Protein AF-A0AAU6AES7-F1 (afdb_monomer_lite)

Structure (mmCIF, N/CA/C/O backbone):
data_AF-A0AAU6AES7-F1
#
_entry.id   AF-A0AAU6AES7-F1
#
loop_
_atom_site.group_PDB
_atom_site.id
_atom_site.type_symbol
_atom_site.label_atom_id
_atom_site.label_alt_id
_atom_site.label_comp_id
_atom_site.label_asym_id
_atom_site.label_entity_id
_atom_site.label_seq_id
_atom_site.pdbx_PDB_ins_code
_atom_site.Cartn_x
_atom_site.Cartn_y
_atom_site.Cartn_z
_atom_site.occupancy
_atom_site.B_iso_or_equiv
_atom_site.auth_seq_id
_atom_site.auth_comp_id
_atom_site.auth_asym_id
_atom_site.auth_atom_id
_atom_site.pdbx_PDB_model_num
ATOM 1 N N . MET A 1 1 ? -10.494 0.194 -23.784 1.00 73.25 1 MET A N 1
ATOM 2 C CA . MET A 1 1 ? -9.650 1.038 -22.907 1.00 73.25 1 MET A CA 1
ATOM 3 C C . MET A 1 1 ? -9.660 0.412 -21.521 1.00 73.25 1 MET A C 1
ATOM 5 O O . MET A 1 1 ? -10.688 -0.143 -21.143 1.00 73.25 1 MET A O 1
ATOM 9 N N . SER A 1 2 ? -8.527 0.410 -20.821 1.00 77.31 2 SER A N 1
ATOM 10 C CA . SER A 1 2 ? -8.396 -0.298 -19.544 1.00 77.31 2 SER A CA 1
ATOM 11 C C . SER A 1 2 ? -8.603 0.641 -18.358 1.00 77.31 2 SER A C 1
ATOM 13 O O . SER A 1 2 ? -8.095 1.761 -18.363 1.00 77.31 2 SER A O 1
ATOM 15 N N . VAL A 1 3 ? -9.324 0.170 -17.344 1.00 81.38 3 VAL A N 1
ATOM 16 C CA . VAL A 1 3 ? -9.654 0.901 -16.116 1.00 81.38 3 VAL A CA 1
ATOM 17 C C . VAL A 1 3 ? -9.016 0.193 -14.928 1.00 81.38 3 VAL A C 1
ATOM 19 O O . VAL A 1 3 ? -9.084 -1.030 -14.816 1.00 81.38 3 VAL A O 1
ATOM 22 N N . TYR A 1 4 ? -8.387 0.952 -14.032 1.00 83.62 4 TYR A N 1
ATOM 23 C CA . TYR A 1 4 ? -7.754 0.390 -12.841 1.00 83.62 4 TYR A CA 1
ATOM 24 C C . TYR A 1 4 ? -8.763 0.197 -11.713 1.00 83.62 4 TYR A C 1
ATOM 26 O O . TYR A 1 4 ? -9.338 1.169 -11.212 1.00 83.62 4 TYR A O 1
ATOM 34 N N . GLU A 1 5 ? -8.900 -1.050 -11.253 1.00 87.44 5 GLU A N 1
ATOM 35 C CA . GLU A 1 5 ? -9.787 -1.386 -10.133 1.00 87.44 5 GLU A CA 1
ATOM 36 C C . GLU A 1 5 ? -9.331 -0.713 -8.831 1.00 87.44 5 GLU A C 1
ATOM 38 O O . GLU A 1 5 ? -10.162 -0.220 -8.066 1.00 87.44 5 GLU A O 1
ATOM 43 N N . TYR A 1 6 ? -8.012 -0.632 -8.623 1.00 90.25 6 TYR A N 1
ATOM 44 C CA . TYR A 1 6 ? -7.383 0.035 -7.485 1.00 90.25 6 TYR A CA 1
ATOM 45 C C . TYR A 1 6 ? -6.195 0.896 -7.931 1.00 90.25 6 TYR A C 1
ATOM 47 O O . TYR A 1 6 ? -5.381 0.477 -8.755 1.00 90.25 6 TYR A O 1
ATOM 55 N N . LEU A 1 7 ? -6.068 2.086 -7.346 1.00 91.31 7 LEU A N 1
ATOM 56 C CA . LEU A 1 7 ? -4.881 2.938 -7.432 1.00 91.31 7 LEU A CA 1
ATOM 57 C C . LEU A 1 7 ? -3.814 2.485 -6.419 1.00 91.31 7 LEU A C 1
ATOM 59 O O . LEU A 1 7 ? -4.166 1.920 -5.383 1.00 91.31 7 LEU A O 1
ATOM 63 N N . PRO A 1 8 ? -2.518 2.803 -6.612 1.00 91.62 8 PRO A N 1
ATOM 64 C CA . PRO A 1 8 ? -1.451 2.380 -5.695 1.00 91.62 8 PRO A CA 1
ATOM 65 C C . PRO A 1 8 ? -1.711 2.753 -4.230 1.00 91.62 8 PRO A C 1
ATOM 67 O O . PRO A 1 8 ? -1.558 1.926 -3.334 1.00 91.62 8 PRO A O 1
ATOM 70 N N . ALA A 1 9 ? -2.188 3.978 -3.992 1.00 92.62 9 ALA A N 1
ATOM 71 C CA . ALA A 1 9 ? -2.516 4.453 -2.652 1.00 92.62 9 ALA A CA 1
ATOM 72 C C . ALA A 1 9 ? -3.733 3.741 -2.039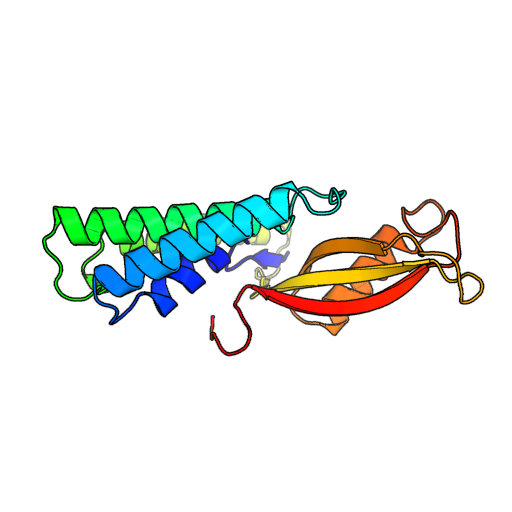 1.00 92.62 9 ALA A C 1
ATOM 74 O O . ALA A 1 9 ? -3.836 3.662 -0.815 1.00 92.62 9 ALA A O 1
ATOM 75 N N . GLU A 1 10 ? -4.664 3.251 -2.863 1.00 94.12 10 GLU A N 1
ATOM 76 C CA . GLU A 1 10 ? -5.806 2.446 -2.416 1.00 94.12 10 GLU A CA 1
ATOM 77 C C . GLU A 1 10 ? -5.334 1.036 -2.034 1.00 94.12 10 GLU A C 1
ATOM 79 O O . GLU A 1 10 ? -5.709 0.547 -0.972 1.00 94.12 10 GLU A O 1
ATOM 84 N N . ILE A 1 11 ? -4.437 0.427 -2.825 1.00 93.00 11 ILE A N 1
ATOM 85 C CA . ILE A 1 11 ? -3.844 -0.888 -2.522 1.00 93.00 11 ILE A CA 1
ATOM 86 C C . ILE A 1 11 ? -3.045 -0.838 -1.213 1.00 93.00 11 ILE A C 1
ATOM 88 O O . ILE A 1 11 ? -3.224 -1.708 -0.362 1.00 93.00 11 ILE A O 1
ATOM 92 N N . ALA A 1 12 ? -2.198 0.182 -1.024 1.00 94.00 12 ALA A N 1
ATOM 93 C CA . ALA A 1 12 ? -1.412 0.355 0.202 1.00 94.00 12 ALA A CA 1
ATOM 94 C C . ALA A 1 12 ? -2.317 0.444 1.444 1.00 94.00 12 ALA A C 1
ATOM 96 O O . ALA A 1 12 ? -2.145 -0.298 2.413 1.00 94.00 12 ALA A O 1
ATOM 97 N N . ARG A 1 13 ? -3.351 1.294 1.384 1.00 94.50 13 ARG A N 1
ATOM 98 C CA . ARG A 1 13 ? -4.318 1.464 2.478 1.00 94.50 13 ARG A CA 1
ATOM 99 C C . ARG A 1 13 ? -5.124 0.199 2.758 1.00 94.50 13 ARG A C 1
ATOM 101 O O . ARG A 1 13 ? -5.346 -0.140 3.921 1.00 94.50 13 ARG A O 1
ATOM 108 N N . LEU A 1 14 ? -5.560 -0.500 1.712 1.00 92.69 14 LEU A N 1
ATOM 109 C CA . LEU A 1 14 ? -6.294 -1.756 1.843 1.00 92.69 14 LEU A CA 1
ATOM 110 C C . LEU A 1 14 ? -5.420 -2.840 2.483 1.00 92.69 14 LEU A C 1
ATOM 112 O O . LEU A 1 14 ? -5.889 -3.555 3.368 1.00 92.69 14 LEU A O 1
ATOM 116 N N . GLY A 1 15 ? -4.143 -2.915 2.097 1.00 92.94 15 GLY A N 1
ATOM 117 C CA . GLY A 1 15 ? -3.158 -3.807 2.708 1.00 92.94 15 GLY A CA 1
ATOM 118 C C . GLY A 1 15 ? -3.017 -3.567 4.211 1.00 92.94 15 GLY A C 1
ATOM 119 O O . GLY A 1 15 ? -3.158 -4.504 4.996 1.00 92.94 15 GLY A O 1
ATOM 120 N N . VAL A 1 16 ? -2.832 -2.309 4.625 1.00 96.25 16 VAL A N 1
ATOM 121 C CA . VAL A 1 16 ? -2.774 -1.934 6.049 1.00 96.25 16 VAL A CA 1
ATOM 122 C C . VAL A 1 16 ? -4.080 -2.258 6.774 1.00 96.25 16 VAL A C 1
ATOM 124 O O . VAL A 1 16 ? -4.057 -2.895 7.823 1.00 96.25 16 VAL A O 1
ATOM 127 N N . THR A 1 17 ? -5.228 -1.901 6.194 1.00 95.88 17 THR A N 1
ATOM 128 C CA . THR A 1 17 ? -6.550 -2.160 6.791 1.00 95.88 17 THR A CA 1
ATOM 129 C C . THR A 1 17 ? -6.785 -3.652 7.027 1.00 95.88 17 THR A C 1
ATOM 131 O O . THR A 1 17 ? -7.282 -4.036 8.084 1.00 95.88 17 THR A O 1
ATOM 134 N N . ARG A 1 18 ? -6.404 -4.503 6.065 1.00 94.19 18 ARG A N 1
ATOM 135 C CA . ARG A 1 18 ? -6.512 -5.963 6.184 1.00 94.19 18 ARG A CA 1
ATOM 136 C C . ARG A 1 18 ? -5.589 -6.517 7.261 1.00 94.19 18 ARG A C 1
ATOM 138 O O . ARG A 1 18 ? -6.035 -7.320 8.070 1.00 94.19 18 ARG A O 1
ATOM 145 N N . LYS A 1 19 ? -4.333 -6.066 7.305 1.00 95.12 19 LYS A N 1
ATOM 146 C CA . LYS A 1 19 ? -3.370 -6.471 8.341 1.00 95.12 19 LYS A CA 1
ATOM 147 C C . LYS A 1 19 ? -3.791 -6.055 9.743 1.00 95.12 19 LYS A C 1
ATOM 149 O O . LYS A 1 19 ? -3.525 -6.776 10.694 1.00 95.12 19 LYS A O 1
ATOM 154 N N . ALA A 1 20 ? -4.400 -4.881 9.866 1.00 97.00 20 ALA A N 1
ATOM 155 C CA . ALA A 1 20 ? -4.852 -4.359 11.141 1.00 97.00 20 ALA A CA 1
ATOM 156 C C . ALA A 1 20 ? -6.072 -5.108 11.684 1.00 97.00 20 ALA A C 1
ATOM 158 O O . ALA A 1 20 ? -6.326 -5.053 12.885 1.00 97.00 20 ALA A O 1
ATOM 159 N N . ALA A 1 21 ? -6.854 -5.768 10.824 1.00 96.94 21 ALA A N 1
ATOM 160 C CA . ALA A 1 21 ? -8.078 -6.438 11.234 1.00 96.94 21 ALA A CA 1
ATOM 161 C C . ALA A 1 21 ? -7.773 -7.506 12.295 1.00 96.94 21 ALA A C 1
ATOM 163 O O . ALA A 1 21 ? -6.958 -8.399 12.075 1.00 96.94 21 ALA A O 1
ATOM 164 N N . GLY A 1 22 ? -8.427 -7.409 13.452 1.00 97.62 22 GLY A N 1
ATOM 165 C CA . GLY A 1 22 ? -8.191 -8.329 14.564 1.00 97.62 22 GLY A CA 1
ATOM 166 C C . GLY A 1 22 ? -7.017 -7.962 15.481 1.00 97.62 22 GLY A C 1
ATOM 167 O O . GLY A 1 22 ? -6.812 -8.651 16.477 1.00 97.62 22 GLY A O 1
ATOM 168 N N . LEU A 1 23 ? -6.273 -6.884 15.209 1.00 98.38 23 LEU A N 1
ATOM 169 C CA . LEU A 1 23 ? -5.190 -6.432 16.086 1.00 98.38 23 LEU A CA 1
ATOM 170 C C . LEU A 1 23 ? -5.703 -5.570 17.242 1.00 98.38 23 LEU A C 1
ATOM 172 O O . LEU A 1 23 ? -6.645 -4.790 17.088 1.00 98.38 23 LEU A O 1
ATOM 176 N N . VAL A 1 24 ? -5.031 -5.664 18.391 1.00 98.50 24 VAL A N 1
ATOM 177 C CA . VAL A 1 24 ? -5.248 -4.755 19.531 1.00 98.50 24 VAL A CA 1
ATOM 178 C C . VAL A 1 24 ? -4.458 -3.453 19.359 1.00 98.50 24 VAL A C 1
ATOM 180 O O . VAL A 1 24 ? -3.450 -3.412 18.649 1.00 98.50 24 VAL A O 1
ATOM 183 N N . LEU A 1 25 ? -4.860 -2.391 20.067 1.00 97.88 25 LEU A N 1
ATOM 184 C CA . LEU A 1 25 ? -4.276 -1.046 19.928 1.00 97.88 25 LEU A CA 1
ATOM 185 C C . LEU A 1 25 ? -2.745 -1.020 20.096 1.00 97.88 25 LEU A C 1
ATOM 187 O O . LEU A 1 25 ? -2.044 -0.377 19.317 1.00 97.88 25 LEU A O 1
ATOM 191 N N . GLY A 1 26 ? -2.198 -1.768 21.060 1.00 98.00 26 GLY A N 1
ATOM 192 C CA . GLY A 1 26 ? -0.745 -1.844 21.261 1.00 98.00 26 GLY A CA 1
ATOM 193 C C . GLY A 1 26 ? 0.014 -2.458 20.074 1.00 98.00 26 GLY A C 1
ATOM 194 O O . GLY A 1 26 ? 1.118 -2.016 19.746 1.00 98.00 26 GLY A O 1
ATOM 195 N N . GLN A 1 27 ? -0.585 -3.429 19.375 1.00 98.50 27 GLN A N 1
ATOM 196 C CA . GLN A 1 27 ? 0.002 -4.013 18.163 1.00 98.50 27 GLN A CA 1
ATOM 197 C C . GLN A 1 27 ? -0.060 -3.021 16.999 1.00 98.50 27 GLN A C 1
ATOM 199 O O . GLN A 1 27 ? 0.924 -2.860 16.281 1.00 98.50 27 GLN A O 1
ATOM 204 N N . VAL A 1 28 ? -1.180 -2.305 16.856 1.00 98.38 28 VAL A N 1
ATOM 205 C CA . VAL A 1 28 ? -1.337 -1.249 15.847 1.00 98.38 28 VAL A CA 1
ATOM 206 C C . VAL A 1 28 ? -0.315 -0.130 16.060 1.00 98.38 28 VAL A C 1
ATOM 208 O O . VAL A 1 28 ? 0.357 0.250 15.107 1.00 98.38 28 VAL A O 1
ATOM 211 N N . HIS A 1 29 ? -0.105 0.347 17.292 1.00 98.06 29 HIS A N 1
ATOM 212 C CA . HIS A 1 29 ? 0.954 1.323 17.588 1.00 98.06 29 HIS A CA 1
ATOM 213 C C . HIS A 1 29 ? 2.353 0.799 17.258 1.00 98.06 29 HIS A C 1
ATOM 215 O O . HIS A 1 29 ? 3.180 1.538 16.722 1.00 98.06 29 HIS A O 1
ATOM 221 N N . THR A 1 30 ? 2.621 -0.477 17.544 1.00 98.19 30 THR A N 1
ATOM 222 C CA . THR A 1 30 ? 3.902 -1.100 17.191 1.00 98.19 30 THR A CA 1
ATOM 223 C C . THR A 1 30 ? 4.128 -1.071 15.680 1.00 98.19 30 THR A C 1
ATOM 225 O O . THR A 1 30 ? 5.199 -0.672 15.229 1.00 98.19 30 THR A O 1
ATOM 228 N N . LEU A 1 31 ? 3.115 -1.435 14.892 1.00 97.88 31 LEU A N 1
ATOM 229 C CA . LEU A 1 31 ? 3.196 -1.421 13.431 1.00 97.88 31 LEU A CA 1
ATOM 230 C C . LEU A 1 31 ? 3.251 0.001 12.860 1.00 97.88 31 LEU A C 1
ATOM 232 O O . LEU A 1 31 ? 4.000 0.234 11.914 1.00 97.88 31 LEU A O 1
ATOM 236 N N . ALA A 1 32 ? 2.556 0.964 13.472 1.00 96.75 32 ALA A N 1
ATOM 237 C CA . ALA A 1 32 ? 2.669 2.378 13.121 1.00 96.75 32 ALA A CA 1
ATOM 238 C C . ALA A 1 32 ? 4.112 2.879 13.292 1.00 96.75 32 ALA A C 1
ATOM 240 O O . ALA A 1 32 ? 4.672 3.474 12.371 1.00 96.75 32 ALA A O 1
ATOM 241 N N . ARG A 1 33 ? 4.770 2.546 14.410 1.00 97.38 33 ARG A N 1
ATOM 242 C CA . ARG A 1 33 ? 6.188 2.873 14.625 1.00 97.38 33 ARG A CA 1
ATOM 243 C C . ARG A 1 33 ? 7.098 2.216 13.583 1.00 97.38 33 ARG A C 1
ATOM 245 O O . ARG A 1 33 ? 7.924 2.896 12.988 1.00 97.38 33 ARG A O 1
ATOM 252 N N . LEU A 1 34 ? 6.911 0.926 13.302 1.00 97.19 34 LEU A N 1
ATOM 253 C CA . LEU A 1 34 ? 7.693 0.223 12.274 1.00 97.19 34 LEU A CA 1
ATOM 254 C C . LEU A 1 34 ? 7.484 0.815 10.868 1.00 97.19 34 LEU A C 1
ATOM 256 O O . LEU A 1 34 ? 8.409 0.831 10.056 1.00 97.19 34 LEU A O 1
ATOM 260 N N . SER A 1 35 ? 6.284 1.319 10.570 1.00 95.44 35 SER A N 1
ATOM 261 C CA . SER A 1 35 ? 6.004 1.996 9.301 1.00 95.44 35 SER A CA 1
ATOM 262 C C . SER A 1 35 ? 6.679 3.367 9.199 1.00 95.44 35 SER A C 1
ATOM 264 O O . SER A 1 35 ? 7.152 3.723 8.122 1.00 95.44 35 SER A O 1
ATOM 266 N N . LEU A 1 36 ? 6.821 4.092 10.315 1.00 96.44 36 LEU A N 1
ATOM 267 C CA . LEU A 1 36 ? 7.629 5.312 10.379 1.00 96.44 36 LEU A CA 1
ATOM 268 C C . LEU A 1 36 ? 9.111 5.002 10.125 1.00 96.44 36 LEU A C 1
ATOM 270 O O . LEU A 1 36 ? 9.721 5.626 9.266 1.00 96.44 36 LEU A O 1
ATOM 274 N N . GLU A 1 37 ? 9.660 3.973 10.776 1.00 96.19 37 GLU A N 1
ATOM 275 C CA . GLU A 1 37 ? 11.043 3.522 10.547 1.00 96.19 37 GLU A CA 1
ATOM 276 C C . GLU A 1 37 ? 11.271 3.066 9.088 1.00 96.19 37 GLU A C 1
ATOM 278 O O . GLU A 1 37 ? 12.371 3.173 8.540 1.00 96.19 37 GLU A O 1
ATOM 283 N N . ARG A 1 38 ? 10.240 2.527 8.420 1.00 94.44 38 ARG A N 1
ATOM 284 C CA . ARG A 1 38 ? 10.285 2.226 6.979 1.00 94.44 38 ARG A CA 1
ATOM 285 C C . ARG A 1 38 ? 10.319 3.506 6.144 1.00 94.44 38 ARG A C 1
ATOM 287 O O . ARG A 1 38 ? 11.125 3.580 5.222 1.00 94.44 38 ARG A O 1
ATOM 294 N N . GLU A 1 39 ? 9.478 4.489 6.455 1.00 94.69 39 GLU A N 1
ATOM 295 C CA . GLU A 1 39 ? 9.460 5.782 5.763 1.00 94.69 39 GLU A CA 1
ATOM 296 C C . GLU A 1 39 ? 10.803 6.513 5.890 1.00 94.69 39 GLU A C 1
ATOM 298 O O . GLU A 1 39 ? 11.333 7.001 4.893 1.00 94.69 39 GLU A O 1
ATOM 303 N N . GLU A 1 40 ? 11.382 6.554 7.090 1.00 94.88 40 GLU A N 1
ATOM 304 C CA . GLU A 1 40 ? 12.682 7.183 7.344 1.00 94.88 40 GLU A CA 1
ATOM 305 C C . GLU A 1 40 ? 13.795 6.513 6.534 1.00 94.88 40 GLU A C 1
ATOM 307 O O . GLU A 1 40 ? 14.520 7.191 5.806 1.00 94.88 40 GLU A O 1
ATOM 312 N N . ARG A 1 41 ? 13.856 5.175 6.535 1.00 92.69 41 ARG A N 1
ATOM 313 C CA . ARG A 1 41 ? 14.801 4.436 5.682 1.00 92.69 41 ARG A CA 1
ATOM 314 C C . ARG A 1 41 ? 14.572 4.684 4.193 1.00 92.69 41 ARG A C 1
ATOM 316 O O . ARG A 1 41 ? 15.533 4.755 3.435 1.00 92.69 41 ARG A O 1
ATOM 323 N N . ALA A 1 42 ? 13.321 4.811 3.755 1.00 90.56 42 ALA A N 1
ATOM 324 C CA . ALA A 1 42 ? 13.005 5.115 2.362 1.00 90.56 42 ALA A CA 1
ATOM 325 C C . ALA A 1 42 ? 13.428 6.540 1.970 1.00 90.56 42 ALA A C 1
ATOM 327 O O . ALA A 1 42 ? 13.810 6.767 0.824 1.00 90.56 42 ALA A O 1
ATOM 328 N N . ARG A 1 43 ? 13.403 7.487 2.917 1.00 90.50 43 ARG A N 1
ATOM 329 C CA . ARG A 1 43 ? 13.883 8.865 2.733 1.00 90.50 43 ARG A CA 1
ATOM 330 C C . ARG A 1 43 ? 15.404 8.937 2.597 1.00 90.50 43 ARG A C 1
ATOM 332 O O . ARG A 1 43 ? 15.898 9.748 1.823 1.00 90.50 43 ARG A O 1
ATOM 339 N N . GLU A 1 44 ? 16.126 8.101 3.336 1.00 88.94 44 GLU A N 1
ATOM 340 C CA . GLU A 1 44 ? 17.589 7.963 3.242 1.00 88.94 44 GLU A CA 1
ATOM 341 C C . GLU A 1 44 ? 18.035 7.099 2.051 1.00 88.94 44 GLU A C 1
ATOM 343 O O . GLU A 1 44 ? 19.210 7.086 1.681 1.00 88.94 44 GLU A O 1
ATOM 348 N N . GLY A 1 45 ? 17.096 6.359 1.460 1.00 78.44 45 GLY A N 1
ATOM 349 C CA . GLY A 1 45 ? 17.324 5.481 0.325 1.00 78.44 45 GLY A CA 1
ATOM 350 C C . GLY A 1 45 ? 17.698 6.223 -0.964 1.00 78.44 45 GLY A C 1
ATOM 351 O O . GLY A 1 45 ? 17.605 7.449 -1.061 1.00 78.44 45 GLY A O 1
ATOM 352 N N . PRO A 1 46 ? 18.124 5.476 -1.998 1.00 74.00 46 PRO A N 1
ATOM 353 C CA . PRO A 1 46 ? 18.430 6.067 -3.292 1.00 74.00 46 PRO A CA 1
ATOM 354 C C . PRO A 1 46 ? 17.193 6.763 -3.866 1.00 74.00 46 PRO A C 1
ATOM 356 O O . PRO A 1 46 ? 16.097 6.203 -3.863 1.00 74.00 46 PRO A O 1
ATOM 359 N N . ALA A 1 47 ? 17.385 7.972 -4.397 1.00 70.25 47 ALA A N 1
ATOM 360 C CA . ALA A 1 47 ? 16.316 8.715 -5.045 1.00 70.25 47 ALA A CA 1
ATOM 361 C C . ALA A 1 47 ? 15.770 7.932 -6.249 1.00 70.25 47 ALA A C 1
ATOM 363 O O . ALA A 1 47 ? 16.509 7.560 -7.164 1.00 70.25 47 ALA A O 1
ATOM 364 N N . GLU A 1 48 ? 14.463 7.695 -6.248 1.00 80.25 48 GLU A N 1
ATOM 365 C CA . GLU A 1 48 ? 13.769 7.038 -7.348 1.00 80.25 48 GLU A CA 1
ATOM 366 C C . GLU A 1 48 ? 13.302 8.060 -8.385 1.00 80.25 48 GLU A C 1
ATOM 368 O O . GLU A 1 48 ? 12.861 9.157 -8.053 1.00 80.25 48 GLU A O 1
ATOM 373 N N . ILE A 1 49 ? 13.393 7.698 -9.664 1.00 65.44 49 ILE A N 1
ATOM 374 C CA . ILE A 1 49 ? 13.254 8.642 -10.786 1.00 65.44 49 ILE A CA 1
ATOM 375 C C . ILE A 1 49 ? 11.773 8.930 -11.131 1.00 65.44 49 ILE A C 1
ATOM 377 O O . ILE A 1 49 ? 11.480 9.768 -11.980 1.00 65.44 49 ILE A O 1
ATOM 381 N N . LEU A 1 50 ? 10.812 8.254 -10.490 1.00 70.50 50 LEU A N 1
ATOM 382 C CA . LEU A 1 50 ? 9.393 8.296 -10.862 1.00 70.50 50 LEU A CA 1
ATOM 383 C C . LEU A 1 50 ? 8.458 8.696 -9.717 1.00 70.50 50 LEU A C 1
ATOM 385 O O . LEU A 1 50 ? 8.781 8.574 -8.540 1.00 70.50 50 LEU A O 1
ATOM 389 N N . ASN A 1 51 ? 7.234 9.073 -10.104 1.00 74.12 51 ASN A N 1
ATOM 390 C CA . ASN A 1 51 ? 6.139 9.472 -9.212 1.00 74.12 51 ASN A CA 1
ATOM 391 C C . ASN A 1 51 ? 5.633 8.365 -8.276 1.00 74.12 51 ASN A C 1
ATOM 393 O O . ASN A 1 51 ? 4.868 8.663 -7.369 1.00 74.12 51 ASN A O 1
ATOM 397 N N . LEU A 1 52 ? 5.976 7.099 -8.517 1.00 88.06 52 LEU A N 1
ATOM 398 C CA . LEU A 1 52 ? 5.705 6.007 -7.588 1.00 88.06 52 LEU A CA 1
ATOM 399 C C . LEU A 1 52 ? 7.051 5.519 -7.062 1.00 88.06 52 LEU A C 1
ATOM 401 O O . LEU A 1 52 ? 7.906 5.128 -7.855 1.00 88.06 52 LEU A O 1
ATOM 405 N N . SER A 1 53 ? 7.221 5.571 -5.744 1.00 90.31 53 SER A N 1
ATOM 406 C CA . SER A 1 53 ? 8.474 5.264 -5.055 1.00 90.31 53 SER A CA 1
ATOM 407 C C . SER A 1 53 ? 8.221 4.542 -3.734 1.00 90.31 53 SER A C 1
ATOM 409 O O . SER A 1 53 ? 7.116 4.606 -3.186 1.00 90.31 53 SER A O 1
ATOM 411 N N . GLU A 1 54 ? 9.256 3.898 -3.197 1.00 91.62 54 GLU A N 1
ATOM 412 C CA . GLU A 1 54 ? 9.240 3.272 -1.873 1.00 91.62 54 GLU A CA 1
ATOM 413 C C . GLU A 1 54 ? 8.849 4.286 -0.793 1.00 91.62 54 GLU A C 1
ATOM 415 O O . GLU A 1 54 ? 8.045 3.970 0.079 1.00 91.62 54 GLU A O 1
ATOM 420 N N . LEU A 1 55 ? 9.346 5.526 -0.892 1.00 92.69 55 LEU A N 1
ATOM 421 C CA . LEU A 1 55 ? 9.001 6.593 0.046 1.00 92.69 55 LEU A CA 1
ATOM 422 C C . LEU A 1 55 ? 7.498 6.886 0.035 1.00 92.69 55 LEU A C 1
ATOM 424 O O . LEU A 1 55 ? 6.880 6.931 1.094 1.00 92.69 55 LEU A O 1
ATOM 428 N N . LEU A 1 56 ? 6.884 7.042 -1.142 1.00 93.31 56 LEU A N 1
ATOM 429 C CA . LEU A 1 56 ? 5.445 7.311 -1.227 1.00 93.31 56 LEU A CA 1
ATOM 430 C C . LEU A 1 56 ? 4.602 6.137 -0.728 1.00 93.31 56 LEU A C 1
ATOM 432 O O . LEU A 1 56 ? 3.604 6.352 -0.041 1.00 93.31 56 LEU A O 1
ATOM 436 N N . ILE A 1 57 ? 5.014 4.905 -1.037 1.00 94.31 57 ILE A N 1
ATOM 437 C CA . ILE A 1 57 ? 4.353 3.696 -0.537 1.00 94.31 57 ILE A CA 1
ATOM 438 C C . ILE A 1 57 ? 4.429 3.648 0.995 1.00 94.31 57 ILE A C 1
ATOM 440 O O . ILE A 1 57 ? 3.393 3.505 1.647 1.00 94.31 57 ILE A O 1
ATOM 444 N N . ALA A 1 58 ? 5.619 3.845 1.568 1.00 94.75 58 ALA A N 1
ATOM 445 C CA . ALA A 1 58 ? 5.831 3.859 3.012 1.00 94.75 58 ALA A CA 1
ATOM 446 C C . ALA A 1 58 ? 5.031 4.976 3.703 1.00 94.75 58 ALA A C 1
ATOM 448 O O . ALA A 1 58 ? 4.391 4.730 4.724 1.00 94.75 58 ALA A O 1
ATOM 449 N N . MET A 1 59 ? 4.979 6.173 3.108 1.00 95.69 59 MET A N 1
ATOM 450 C CA . MET A 1 59 ? 4.163 7.283 3.609 1.00 95.69 59 MET A CA 1
ATOM 451 C C . MET A 1 59 ? 2.671 6.933 3.644 1.00 95.69 59 MET A C 1
ATOM 453 O O . MET A 1 59 ? 1.996 7.217 4.633 1.00 95.69 59 MET A O 1
ATOM 457 N N . TRP A 1 60 ? 2.129 6.321 2.583 1.00 96.25 60 TRP A N 1
ATOM 458 C CA . TRP A 1 60 ? 0.717 5.921 2.559 1.00 96.25 60 TRP A CA 1
ATOM 459 C C . TRP A 1 60 ? 0.395 4.863 3.608 1.00 96.25 60 TRP A C 1
ATOM 461 O O . TRP A 1 60 ? -0.654 4.946 4.247 1.00 96.25 60 TRP A O 1
ATOM 471 N N . GLU A 1 61 ? 1.284 3.889 3.797 1.00 95.75 61 GLU A N 1
ATOM 472 C CA . GLU A 1 61 ? 1.115 2.874 4.832 1.00 95.75 61 GLU A CA 1
ATOM 473 C C . GLU A 1 61 ? 1.176 3.479 6.237 1.00 95.75 61 GLU A C 1
ATOM 475 O O . GLU A 1 61 ? 0.298 3.192 7.051 1.00 95.75 61 GLU A O 1
ATOM 480 N N . ARG A 1 62 ? 2.157 4.353 6.513 1.00 97.12 62 ARG A N 1
ATOM 481 C CA . ARG A 1 62 ? 2.296 5.026 7.813 1.00 97.12 62 ARG A CA 1
ATOM 482 C C . ARG A 1 62 ? 1.057 5.831 8.165 1.00 97.12 62 ARG A C 1
ATOM 484 O O . ARG A 1 62 ? 0.498 5.660 9.247 1.00 97.12 62 ARG A O 1
ATOM 491 N N . VAL A 1 63 ? 0.600 6.674 7.239 1.00 97.38 63 VAL A N 1
ATOM 492 C CA . VAL A 1 63 ? -0.604 7.493 7.439 1.00 97.38 63 VAL A CA 1
ATOM 493 C C . VAL A 1 63 ? -1.815 6.614 7.748 1.00 97.38 63 VAL A C 1
ATOM 495 O O . VAL A 1 63 ? -2.646 6.979 8.579 1.00 97.38 63 VAL A O 1
ATOM 498 N N . GLU A 1 64 ? -1.931 5.449 7.109 1.00 97.88 64 GLU A N 1
ATOM 499 C CA . GLU A 1 64 ? -3.044 4.545 7.376 1.00 97.88 64 GLU A CA 1
ATOM 500 C C . GLU A 1 64 ? -2.927 3.855 8.740 1.00 97.88 64 GLU A C 1
ATOM 502 O O . GLU A 1 64 ? -3.929 3.770 9.449 1.00 97.88 64 GLU A O 1
ATOM 507 N N . TRP A 1 65 ? -1.727 3.436 9.154 1.00 98.25 65 TRP A N 1
ATOM 508 C CA . TRP A 1 65 ? -1.498 2.876 10.489 1.00 98.25 65 TRP A CA 1
ATOM 509 C C . TRP A 1 65 ? -1.823 3.871 11.605 1.00 98.25 65 TRP A C 1
ATOM 511 O O . TRP A 1 65 ? -2.541 3.531 12.547 1.00 98.25 65 TRP A O 1
ATOM 521 N N . GLU A 1 66 ? -1.347 5.110 11.489 1.00 97.88 66 GLU A N 1
ATOM 522 C CA . GLU A 1 66 ? -1.632 6.175 12.459 1.00 97.88 66 GLU A CA 1
ATOM 523 C C . GLU A 1 66 ? -3.124 6.482 12.539 1.00 97.88 66 GLU A C 1
ATOM 525 O O . GLU A 1 66 ? -3.690 6.624 13.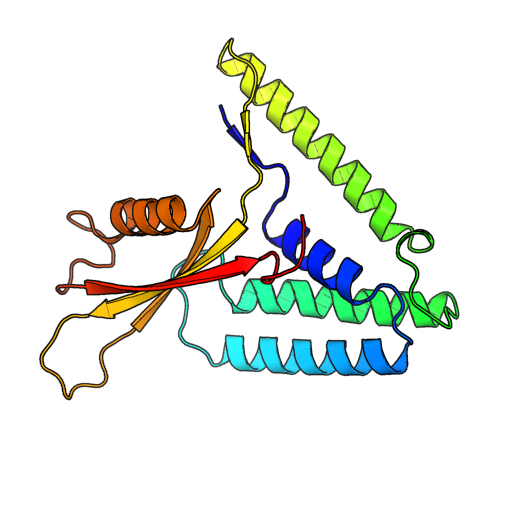623 1.00 97.88 66 GLU A O 1
ATOM 530 N N . ARG A 1 67 ? -3.792 6.527 11.385 1.00 97.69 67 ARG A N 1
ATOM 531 C CA . ARG A 1 67 ? -5.234 6.749 11.314 1.00 97.69 67 ARG A CA 1
ATOM 532 C C . ARG A 1 67 ? -6.020 5.613 11.971 1.00 97.69 67 ARG A C 1
ATOM 534 O O . ARG A 1 67 ? -7.035 5.890 12.610 1.00 97.69 67 ARG A O 1
ATOM 541 N N . ILE A 1 68 ? -5.590 4.359 11.818 1.00 98.44 68 ILE A N 1
ATOM 542 C CA . ILE A 1 68 ? -6.210 3.218 12.506 1.00 98.44 68 ILE A CA 1
ATOM 543 C C . ILE A 1 68 ? -6.019 3.351 14.018 1.00 98.44 68 ILE A C 1
ATOM 545 O O . ILE A 1 68 ? -7.001 3.261 14.751 1.00 98.44 68 ILE A O 1
ATOM 549 N N . ALA A 1 69 ? -4.799 3.632 14.488 1.00 97.88 69 ALA A N 1
ATOM 550 C CA . ALA A 1 69 ? -4.524 3.827 15.914 1.00 97.88 69 ALA A CA 1
ATOM 551 C C . ALA A 1 69 ? -5.387 4.947 16.519 1.00 97.88 69 ALA A C 1
ATOM 553 O O . ALA A 1 69 ? -5.964 4.789 17.596 1.00 97.88 69 ALA A O 1
ATOM 554 N N . HIS A 1 70 ? -5.525 6.058 15.793 1.00 97.44 70 HIS A N 1
ATOM 555 C CA . HIS A 1 70 ? -6.376 7.172 16.188 1.00 97.44 70 HIS A CA 1
ATOM 556 C C . HIS A 1 70 ? -7.850 6.757 16.287 1.00 97.44 70 HIS A C 1
ATOM 558 O O . HIS A 1 70 ? -8.461 6.963 17.330 1.00 97.44 70 HIS A O 1
ATOM 564 N N . VAL A 1 71 ? -8.398 6.087 15.266 1.00 97.38 71 VAL A N 1
ATOM 565 C CA . VAL A 1 71 ? -9.795 5.616 15.279 1.00 97.38 71 VAL A CA 1
ATOM 566 C C . VAL A 1 71 ? -10.056 4.623 16.409 1.00 97.38 71 VAL A C 1
ATOM 568 O O . VAL A 1 71 ? -11.071 4.736 17.094 1.00 97.38 71 VAL A O 1
ATOM 571 N N . MET A 1 72 ? -9.142 3.680 16.642 1.00 98.25 72 MET A N 1
ATOM 572 C CA . MET A 1 72 ? -9.258 2.747 17.763 1.00 98.25 72 MET A CA 1
ATOM 573 C C . MET A 1 72 ? -9.269 3.469 19.111 1.00 98.25 72 MET A C 1
ATOM 575 O O . MET A 1 72 ? -10.008 3.070 20.005 1.00 98.25 72 MET A O 1
ATOM 579 N N . THR A 1 73 ? -8.477 4.533 19.251 1.00 97.31 73 THR A N 1
ATOM 580 C CA . THR A 1 73 ? -8.423 5.344 20.473 1.00 97.31 73 THR A CA 1
ATOM 581 C C . THR A 1 73 ? -9.719 6.129 20.672 1.00 97.31 73 THR A C 1
ATOM 583 O O . THR A 1 73 ? -10.325 6.048 21.737 1.00 97.31 73 THR A O 1
ATOM 586 N N . GLU A 1 74 ? -10.177 6.850 19.645 1.00 97.25 74 GLU A N 1
ATOM 587 C CA . GLU A 1 74 ? -11.395 7.668 19.709 1.00 97.25 74 GLU A CA 1
ATOM 588 C C . GLU A 1 74 ? -12.649 6.832 19.982 1.00 97.25 74 GLU A C 1
ATOM 590 O O . GLU A 1 74 ? -13.498 7.225 20.779 1.00 97.25 74 GLU A O 1
ATOM 595 N N . GLN A 1 75 ? -12.761 5.670 19.337 1.00 96.25 75 GLN A N 1
ATOM 596 C CA . GLN A 1 75 ? -13.927 4.793 19.456 1.00 96.25 75 GLN A CA 1
ATOM 597 C C . GLN A 1 75 ? -13.765 3.725 20.545 1.00 96.25 75 GLN A C 1
ATOM 599 O O . GLN A 1 75 ? -14.628 2.861 20.679 1.00 96.25 75 GLN A O 1
ATOM 604 N N . GLN A 1 76 ? -12.666 3.770 21.307 1.00 96.25 76 GLN A N 1
ATOM 605 C CA . GLN A 1 76 ? -12.330 2.796 22.350 1.00 96.25 76 GLN A CA 1
ATOM 606 C C . GLN A 1 76 ? -12.426 1.343 21.852 1.00 96.25 76 GLN A C 1
ATOM 608 O O . GLN A 1 76 ? -12.935 0.459 22.542 1.00 96.25 76 GLN A O 1
ATOM 613 N N . MET A 1 77 ? -11.945 1.087 20.632 1.00 97.00 77 MET A N 1
ATOM 614 C CA . MET A 1 77 ? -11.969 -0.247 20.037 1.00 97.00 77 MET A CA 1
ATOM 615 C C . MET A 1 77 ? -10.941 -1.146 20.739 1.00 97.00 77 MET A C 1
ATOM 617 O O . MET A 1 77 ? -9.738 -0.886 20.628 1.00 97.00 77 MET A O 1
ATOM 621 N N . PRO A 1 78 ? -11.360 -2.239 21.403 1.00 96.06 78 PRO A N 1
ATOM 622 C CA . PRO A 1 78 ? -10.412 -3.169 22.016 1.00 96.06 78 PRO A CA 1
ATOM 623 C C . PRO A 1 78 ? -9.602 -3.926 20.954 1.00 96.06 78 PRO A C 1
ATOM 625 O O . PRO A 1 78 ? -8.431 -4.243 21.153 1.00 96.06 78 PRO A O 1
ATOM 628 N N . VAL A 1 79 ? -10.233 -4.185 19.809 1.00 98.19 79 VAL A N 1
ATOM 629 C CA . VAL A 1 79 ? -9.678 -4.854 18.637 1.00 98.19 79 VAL A CA 1
ATOM 630 C C . VAL A 1 79 ? -10.156 -4.094 17.407 1.00 98.19 79 VAL A C 1
ATOM 632 O O . VAL A 1 79 ? -11.320 -3.699 17.347 1.00 98.19 79 VAL A O 1
ATOM 635 N N . TYR A 1 80 ? -9.284 -3.883 16.424 1.00 98.38 80 TYR A N 1
ATOM 636 C CA . TYR A 1 80 ? -9.673 -3.182 15.208 1.00 98.38 80 TYR A CA 1
ATOM 637 C C . TYR A 1 80 ? -10.590 -4.047 14.343 1.00 98.38 80 TYR A C 1
ATOM 639 O O . TYR A 1 80 ? -10.226 -5.148 13.916 1.00 98.38 80 TYR A O 1
ATOM 647 N N . VAL A 1 81 ? -11.768 -3.510 14.037 1.00 97.38 81 VAL A N 1
ATOM 648 C CA . VAL A 1 81 ? -12.751 -4.128 13.148 1.00 97.38 81 VAL A CA 1
ATOM 649 C C . VAL A 1 81 ? -12.996 -3.170 11.981 1.00 97.38 81 VAL A C 1
ATOM 651 O O . VAL A 1 81 ? -13.677 -2.164 12.168 1.00 97.38 81 VAL A O 1
ATOM 654 N N . PRO A 1 82 ? -12.503 -3.464 10.760 1.00 95.88 82 PRO A N 1
ATOM 655 C CA . PRO A 1 82 ? -12.667 -2.565 9.614 1.00 95.88 82 PRO A CA 1
ATOM 656 C C . PRO A 1 82 ? -14.125 -2.191 9.317 1.00 95.88 82 PRO A C 1
ATOM 658 O O . PRO A 1 82 ? -14.398 -1.074 8.895 1.00 95.88 82 PRO A O 1
ATOM 661 N N . GLY A 1 83 ? -15.072 -3.101 9.572 1.00 95.19 83 GLY A N 1
ATOM 662 C CA . GLY A 1 83 ? -16.505 -2.840 9.397 1.00 95.19 83 GLY A CA 1
ATOM 663 C C . GLY A 1 83 ? -17.091 -1.808 10.370 1.00 95.19 83 GLY A C 1
ATOM 664 O O . GLY A 1 83 ? -18.165 -1.281 10.108 1.00 95.19 83 GLY A O 1
ATOM 665 N N . GLN A 1 84 ? -16.396 -1.502 11.469 1.00 94.12 84 GLN A N 1
ATOM 666 C CA . GLN A 1 84 ? -16.763 -0.444 12.418 1.00 94.12 84 GLN A CA 1
ATOM 667 C C . GLN A 1 84 ? -16.067 0.887 12.102 1.00 94.12 84 GLN A C 1
ATOM 669 O O . GLN A 1 84 ? -16.325 1.882 12.768 1.00 94.12 84 GLN A O 1
ATOM 674 N N . ASP A 1 85 ? -15.200 0.931 11.086 1.00 95.19 85 ASP A N 1
ATOM 675 C CA . ASP A 1 85 ? -14.507 2.140 10.658 1.00 95.19 85 ASP A CA 1
ATOM 676 C C . ASP A 1 85 ? -15.264 2.833 9.505 1.00 95.19 85 ASP A C 1
ATOM 678 O O . ASP A 1 85 ? -15.207 2.381 8.353 1.00 95.19 85 ASP A O 1
ATOM 682 N N . PRO A 1 86 ? -15.920 3.987 9.744 1.00 91.06 86 PRO A N 1
ATOM 683 C CA . PRO A 1 86 ? -16.708 4.663 8.714 1.00 91.06 86 PRO A CA 1
ATOM 684 C C . PRO A 1 86 ? -15.871 5.172 7.533 1.00 91.06 86 PRO A C 1
ATOM 686 O O . PRO A 1 86 ? -16.407 5.482 6.468 1.00 91.06 86 PRO A O 1
ATOM 689 N N . ARG A 1 87 ? -14.551 5.340 7.697 1.00 93.56 87 ARG A N 1
ATOM 690 C CA . ARG A 1 87 ? -13.677 5.758 6.593 1.00 93.56 87 ARG A CA 1
ATOM 691 C C . ARG A 1 87 ? -13.403 4.611 5.631 1.00 93.56 87 ARG A C 1
ATOM 693 O O . ARG A 1 87 ? -13.206 4.891 4.452 1.00 93.56 87 ARG A O 1
ATOM 700 N N . VAL A 1 88 ? -13.406 3.362 6.099 1.00 93.50 88 VAL A N 1
ATOM 701 C CA . VAL A 1 88 ? -13.224 2.189 5.232 1.00 93.50 88 VAL A CA 1
ATOM 702 C C . VAL A 1 88 ? -14.394 2.083 4.255 1.00 93.50 88 VAL A C 1
ATOM 704 O O . VAL A 1 88 ? -14.161 2.073 3.049 1.00 93.50 88 VAL A O 1
ATOM 707 N N . GLY A 1 89 ? -15.635 2.136 4.752 1.00 91.81 89 GLY A N 1
ATOM 708 C CA . GLY A 1 89 ? -16.836 2.113 3.904 1.00 91.81 89 GLY A CA 1
ATOM 709 C C . GLY A 1 89 ? -16.876 3.265 2.893 1.00 91.81 89 GLY A C 1
ATOM 710 O O . GLY A 1 89 ? -16.967 3.032 1.691 1.00 91.81 89 GLY A O 1
ATOM 711 N N . ARG A 1 90 ? -16.681 4.511 3.355 1.00 94.88 90 ARG A N 1
ATOM 712 C CA . ARG A 1 90 ? -16.685 5.692 2.467 1.00 94.88 90 ARG A CA 1
ATOM 713 C C . ARG A 1 90 ? -15.624 5.639 1.370 1.00 94.88 90 ARG A C 1
ATOM 715 O O . ARG A 1 90 ? -15.870 6.097 0.260 1.00 94.88 90 ARG A O 1
ATOM 722 N N . ARG A 1 91 ? -14.429 5.121 1.662 1.00 93.62 91 ARG A N 1
ATOM 723 C CA . ARG A 1 91 ? -13.365 4.996 0.652 1.00 93.62 91 ARG A CA 1
ATOM 724 C C . ARG A 1 91 ? -13.708 3.952 -0.402 1.00 93.62 91 ARG A C 1
ATOM 726 O O . ARG A 1 91 ? -13.397 4.169 -1.568 1.00 93.62 91 ARG A O 1
ATOM 733 N N . GLU A 1 92 ? -14.351 2.859 -0.007 1.00 92.38 92 GLU A N 1
ATOM 734 C CA . GLU A 1 92 ? -14.800 1.839 -0.950 1.00 92.38 92 GLU A CA 1
ATOM 735 C C . GLU A 1 92 ? -15.905 2.378 -1.871 1.00 92.38 92 GLU A C 1
ATOM 737 O O . GLU A 1 92 ? -15.838 2.197 -3.084 1.00 92.38 92 GLU A O 1
ATOM 742 N N . GLU A 1 93 ? -16.848 3.152 -1.332 1.00 94.31 93 GLU A N 1
ATOM 743 C CA . GLU A 1 93 ? -17.856 3.862 -2.131 1.00 94.31 93 GLU A CA 1
ATOM 744 C C . GLU A 1 93 ? -17.216 4.851 -3.119 1.00 94.31 93 GLU A C 1
ATOM 746 O O . GLU A 1 93 ? -17.539 4.844 -4.307 1.00 94.31 93 GLU A O 1
ATOM 751 N N . GLN A 1 94 ? -16.266 5.670 -2.655 1.00 94.56 94 GLN A N 1
ATOM 752 C CA . GLN A 1 94 ? -15.528 6.612 -3.507 1.00 94.56 94 GLN A CA 1
ATOM 753 C C . GLN A 1 94 ? -14.754 5.896 -4.618 1.00 94.56 94 GLN A C 1
ATOM 755 O O . GLN A 1 94 ? -14.737 6.361 -5.760 1.00 94.56 94 GLN A O 1
ATOM 760 N N . ARG A 1 95 ? -14.140 4.748 -4.309 1.00 93.75 95 ARG A N 1
ATOM 761 C CA . ARG A 1 95 ? -13.460 3.907 -5.297 1.00 93.75 95 ARG A CA 1
ATOM 762 C C . ARG A 1 95 ? -14.444 3.407 -6.350 1.00 93.75 95 ARG A C 1
ATOM 764 O O . ARG A 1 95 ? -14.168 3.542 -7.539 1.00 93.75 95 ARG A O 1
ATOM 771 N N . MET A 1 96 ? -15.591 2.867 -5.938 1.00 92.88 96 MET A N 1
ATOM 772 C CA . MET A 1 96 ? -16.618 2.390 -6.869 1.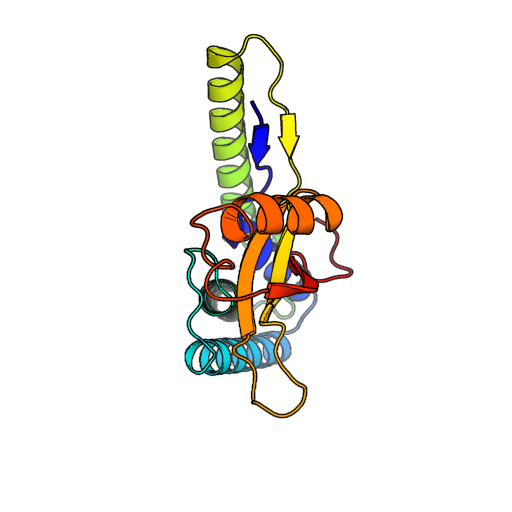00 92.88 96 MET A CA 1
ATOM 773 C C . MET A 1 96 ? -17.136 3.516 -7.772 1.00 92.88 96 MET A C 1
ATOM 775 O O . MET A 1 96 ? -17.281 3.306 -8.974 1.00 92.88 96 MET A O 1
ATOM 779 N N . GLN A 1 97 ? -17.347 4.718 -7.227 1.00 94.44 97 GLN A N 1
ATOM 780 C CA . GLN A 1 97 ? -17.746 5.895 -8.006 1.00 94.44 97 GLN A CA 1
ATOM 781 C C . GLN A 1 97 ? -16.682 6.288 -9.037 1.00 94.44 97 GLN A C 1
ATOM 783 O O . GLN A 1 97 ? -17.011 6.468 -10.209 1.00 94.44 97 GLN A O 1
ATOM 788 N N . ARG A 1 98 ? -15.405 6.365 -8.633 1.00 94.19 98 ARG A N 1
ATOM 789 C CA . ARG A 1 98 ? -14.276 6.621 -9.545 1.00 94.19 98 ARG A CA 1
ATOM 790 C C . ARG A 1 98 ? -14.246 5.600 -10.679 1.00 94.19 98 ARG A C 1
ATOM 792 O O . ARG A 1 98 ? -14.223 5.977 -11.843 1.00 94.19 98 ARG A O 1
ATOM 799 N N . VAL A 1 99 ? -14.279 4.314 -10.337 1.00 91.38 99 VAL A N 1
ATOM 800 C CA . VAL A 1 99 ? -14.216 3.222 -11.315 1.00 91.38 99 VAL A CA 1
ATOM 801 C C . VAL A 1 99 ? -15.400 3.278 -12.283 1.00 91.38 99 VAL A C 1
ATOM 803 O O . VAL A 1 99 ? -15.207 3.090 -13.480 1.00 91.38 99 VAL A O 1
ATOM 806 N N . ALA A 1 100 ? -16.610 3.577 -11.803 1.00 91.12 100 ALA A N 1
ATOM 807 C CA . ALA A 1 100 ? -17.781 3.734 -12.663 1.00 91.12 100 ALA A CA 1
ATOM 808 C C . ALA A 1 100 ? -17.620 4.892 -13.664 1.00 91.12 100 ALA A C 1
ATOM 810 O O . ALA A 1 100 ? -17.961 4.734 -14.836 1.00 91.12 100 ALA A O 1
ATOM 811 N N . LEU A 1 101 ? -17.062 6.028 -13.227 1.00 91.31 101 LEU A N 1
ATOM 812 C CA . LEU A 1 101 ? -16.761 7.163 -14.105 1.00 91.31 101 LEU A CA 1
ATOM 813 C C . LEU A 1 101 ? -15.697 6.806 -15.150 1.00 91.31 101 LEU A C 1
ATOM 815 O O . LEU A 1 101 ? -15.888 7.093 -16.331 1.00 91.31 101 LEU A O 1
ATOM 819 N N . ASP A 1 102 ? -14.619 6.137 -14.736 1.00 89.25 102 ASP A N 1
ATOM 820 C CA . ASP A 1 102 ? -13.541 5.707 -15.632 1.00 89.25 102 ASP A CA 1
ATOM 821 C C . ASP A 1 102 ? -14.054 4.707 -16.688 1.00 89.25 102 ASP A C 1
ATOM 823 O O . ASP A 1 102 ? -13.698 4.805 -17.863 1.00 89.25 102 ASP A O 1
ATOM 827 N N . VAL A 1 103 ? -14.927 3.769 -16.294 1.00 88.19 103 VAL A N 1
ATOM 828 C CA . VAL A 1 103 ? -15.585 2.817 -17.209 1.00 88.19 103 VAL A CA 1
ATOM 829 C C . VAL A 1 103 ? -16.493 3.543 -18.195 1.00 88.19 103 VAL A C 1
ATOM 831 O O . VAL A 1 103 ? -16.367 3.323 -19.398 1.00 88.19 103 VAL A O 1
ATOM 834 N N . ALA A 1 104 ? -17.361 4.436 -17.715 1.00 88.12 104 ALA A N 1
ATOM 835 C CA . ALA A 1 1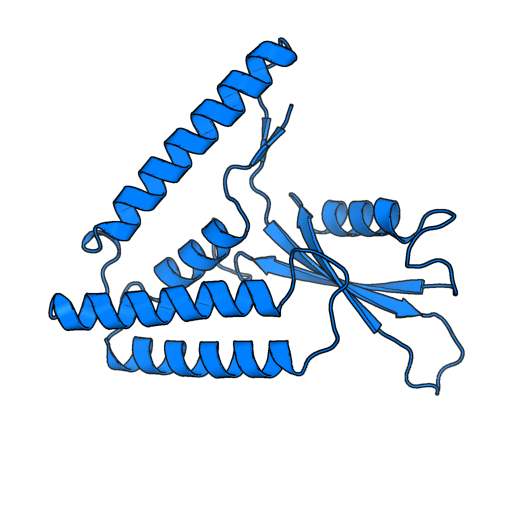04 ? -18.260 5.191 -18.583 1.00 88.12 104 ALA A CA 1
ATOM 836 C C . ALA A 1 104 ? -17.477 6.024 -19.611 1.00 88.12 104 ALA A C 1
ATOM 838 O O . ALA A 1 104 ? -17.807 6.020 -20.798 1.00 88.12 104 ALA A O 1
ATOM 839 N N . ALA A 1 105 ? -16.397 6.682 -19.180 1.00 86.94 105 ALA A N 1
ATOM 840 C CA . ALA A 1 105 ? -15.514 7.424 -20.072 1.00 86.94 105 ALA A CA 1
ATOM 841 C C . ALA A 1 105 ? -14.828 6.501 -21.096 1.00 86.94 105 ALA A C 1
ATOM 843 O O . ALA A 1 105 ? -14.798 6.815 -22.287 1.00 86.94 105 ALA A O 1
ATOM 844 N N . ALA A 1 106 ? -14.312 5.348 -20.664 1.00 84.88 106 ALA A N 1
ATOM 845 C CA . ALA A 1 106 ? -13.663 4.367 -21.533 1.00 84.88 106 ALA A CA 1
ATOM 846 C C . ALA A 1 106 ? -14.601 3.806 -22.615 1.00 84.88 106 ALA A C 1
ATOM 848 O O . ALA A 1 106 ? -14.180 3.623 -23.761 1.00 84.88 106 ALA A O 1
ATOM 849 N N . GLU A 1 107 ? -15.861 3.548 -22.268 1.00 84.94 107 GLU A N 1
ATOM 850 C CA . GLU A 1 107 ? -16.864 3.004 -23.187 1.00 84.94 107 GLU A CA 1
ATOM 851 C C . GLU A 1 107 ? -17.339 4.051 -24.204 1.00 84.94 107 GLU A C 1
ATOM 853 O O . GLU A 1 107 ? -17.474 3.733 -25.388 1.00 84.94 107 GLU A O 1
ATOM 858 N N . GLN A 1 108 ? -17.482 5.316 -23.789 1.00 83.25 108 GLN A N 1
ATOM 859 C CA . GLN A 1 108 ? -17.830 6.431 -24.683 1.00 83.25 108 GLN A CA 1
ATOM 860 C C . GLN A 1 108 ? -16.799 6.662 -25.799 1.00 83.25 108 GLN A C 1
ATOM 862 O O . GLN A 1 108 ? -17.173 7.043 -26.906 1.00 83.25 108 GLN A O 1
ATOM 867 N N . HIS A 1 109 ? -15.513 6.420 -25.532 1.00 70.56 109 HIS A N 1
ATOM 868 C CA . HIS A 1 109 ? -14.428 6.684 -26.487 1.00 70.56 109 HIS A CA 1
ATOM 869 C C . HIS A 1 109 ? -14.037 5.470 -27.347 1.00 70.56 109 HIS A C 1
ATOM 871 O O . HIS A 1 109 ? -13.250 5.623 -28.280 1.00 70.56 109 HIS A O 1
ATOM 877 N N . GLY A 1 110 ? -14.528 4.264 -27.034 1.00 62.09 110 GLY A N 1
ATOM 878 C CA . GLY A 1 110 ? -13.964 3.023 -27.580 1.00 62.09 110 GLY A CA 1
ATOM 879 C C . GLY A 1 110 ? -14.944 2.007 -28.159 1.00 62.09 110 GLY A C 1
ATOM 880 O O . GLY A 1 110 ? -14.475 1.051 -28.771 1.00 62.09 110 GLY A O 1
ATOM 881 N N . GLY A 1 111 ? -16.262 2.145 -27.956 1.00 60.72 111 GLY A N 1
ATOM 882 C CA . GLY A 1 111 ? -17.295 1.216 -28.458 1.00 60.72 111 GLY A CA 1
ATOM 883 C C . GLY A 1 111 ? -17.241 -0.222 -27.900 1.00 60.72 111 GLY A C 1
ATOM 884 O O . GLY A 1 111 ? -18.232 -0.944 -27.962 1.00 60.72 111 GLY A O 1
ATOM 885 N N . ALA A 1 112 ? -16.110 -0.638 -27.330 1.00 66.62 112 ALA A N 1
ATOM 886 C CA . ALA A 1 112 ? -15.888 -1.905 -26.650 1.00 66.62 112 ALA A CA 1
ATOM 887 C C . ALA A 1 112 ? -15.934 -1.723 -25.126 1.00 66.62 112 ALA A C 1
ATOM 889 O O . ALA A 1 112 ? -15.500 -0.696 -24.599 1.00 66.62 112 ALA A O 1
ATOM 890 N N . ARG A 1 113 ? -16.414 -2.760 -24.429 1.00 75.25 113 ARG A N 1
ATOM 891 C CA . ARG A 1 113 ? -16.503 -2.813 -22.963 1.00 75.25 113 ARG A CA 1
ATOM 892 C C . ARG A 1 113 ? -15.152 -2.487 -22.323 1.00 75.25 113 ARG A C 1
ATOM 894 O O . ARG A 1 113 ? -14.121 -3.013 -22.751 1.00 75.25 113 ARG A O 1
ATOM 901 N N . ALA A 1 114 ? -15.164 -1.644 -21.293 1.00 76.69 114 ALA A N 1
ATOM 902 C CA . ALA A 1 114 ? -13.951 -1.326 -20.551 1.00 76.69 114 ALA A CA 1
ATOM 903 C C . ALA A 1 114 ? -13.372 -2.589 -19.890 1.00 76.69 114 ALA A C 1
ATOM 905 O O . ALA A 1 114 ? -14.094 -3.378 -19.276 1.00 76.69 114 ALA A O 1
ATOM 906 N N . GLU A 1 115 ? -12.060 -2.778 -20.007 1.00 80.44 115 GLU A N 1
ATOM 907 C CA . GLU A 1 115 ? -11.364 -3.881 -19.345 1.00 80.44 115 GLU A CA 1
ATOM 908 C C . GLU A 1 115 ? -10.971 -3.453 -17.930 1.00 80.44 115 GLU A C 1
ATOM 910 O O . GLU A 1 115 ? -10.257 -2.464 -17.756 1.00 80.44 115 GLU A O 1
ATOM 915 N N . MET A 1 116 ? -11.427 -4.193 -16.918 1.00 81.19 116 MET A N 1
ATOM 916 C CA . MET A 1 116 ? -11.066 -3.939 -15.524 1.00 81.19 116 MET A CA 1
ATOM 917 C C . MET A 1 116 ? -9.737 -4.618 -15.191 1.00 81.19 116 MET A C 1
ATOM 919 O O . MET A 1 116 ? -9.636 -5.843 -15.240 1.00 81.19 116 MET A O 1
ATOM 923 N N . LEU A 1 117 ? -8.729 -3.835 -14.813 1.00 80.69 117 LEU A N 1
ATOM 924 C CA . LEU A 1 117 ? -7.398 -4.337 -14.495 1.00 80.69 117 LEU A CA 1
ATOM 925 C C . LEU A 1 117 ? -7.128 -4.325 -12.985 1.00 80.69 117 LEU A C 1
ATOM 927 O O . LEU A 1 117 ? -7.089 -3.273 -12.340 1.00 80.69 117 LEU A O 1
ATOM 931 N N . ARG A 1 118 ? -6.850 -5.516 -12.439 1.00 82.25 118 ARG A N 1
ATOM 932 C CA . ARG A 1 118 ? -6.341 -5.735 -11.072 1.00 82.25 118 ARG A CA 1
ATOM 933 C C . ARG A 1 118 ? -4.828 -5.614 -11.043 1.00 82.25 118 ARG A C 1
ATOM 935 O O . ARG A 1 118 ? -4.110 -6.612 -10.990 1.00 82.25 118 ARG A O 1
ATOM 942 N N . HIS A 1 119 ? -4.335 -4.389 -11.142 1.00 82.94 119 HIS A N 1
ATOM 943 C CA . HIS A 1 119 ? -2.899 -4.163 -11.109 1.00 82.94 119 HIS A CA 1
ATOM 944 C C . HIS A 1 119 ? -2.318 -4.289 -9.707 1.00 82.94 119 HIS A C 1
ATOM 946 O O . HIS A 1 119 ? -2.946 -3.975 -8.699 1.00 82.94 119 HIS A O 1
ATOM 952 N N . ARG A 1 120 ? -1.075 -4.751 -9.688 1.00 89.31 120 ARG A N 1
ATOM 953 C CA . ARG A 1 120 ? -0.189 -4.811 -8.535 1.00 89.31 120 ARG A CA 1
ATOM 954 C C . ARG A 1 120 ? 0.937 -3.810 -8.758 1.00 89.31 120 ARG A C 1
ATOM 956 O O . ARG A 1 120 ? 1.241 -3.460 -9.900 1.00 89.31 120 ARG A O 1
ATOM 963 N N . VAL A 1 121 ? 1.560 -3.350 -7.684 1.00 91.56 121 VAL A N 1
ATOM 964 C CA . VAL A 1 121 ? 2.782 -2.552 -7.758 1.00 91.56 121 VAL A CA 1
ATOM 965 C C . VAL A 1 121 ? 3.977 -3.482 -7.651 1.00 91.56 121 VAL A C 1
ATOM 967 O O . VAL A 1 121 ? 4.074 -4.282 -6.717 1.00 91.56 121 VAL A O 1
ATOM 970 N N . TYR A 1 122 ? 4.893 -3.340 -8.599 1.00 91.88 122 TYR A N 1
ATOM 971 C CA . TYR A 1 122 ? 6.152 -4.063 -8.645 1.00 91.88 122 TYR A CA 1
ATOM 972 C C . TYR A 1 122 ? 7.320 -3.104 -8.461 1.00 91.88 122 TYR A C 1
ATOM 974 O O . TYR A 1 122 ? 7.339 -2.039 -9.077 1.00 91.88 122 TYR A O 1
ATOM 982 N N . ARG A 1 123 ? 8.295 -3.514 -7.653 1.00 92.50 123 ARG A N 1
ATOM 983 C CA . ARG A 1 123 ? 9.629 -2.932 -7.564 1.00 92.50 123 ARG A CA 1
ATOM 984 C C . ARG A 1 123 ? 10.548 -3.637 -8.546 1.00 92.50 123 ARG A C 1
ATOM 986 O O . ARG A 1 123 ? 10.636 -4.863 -8.557 1.00 92.50 123 ARG A O 1
ATOM 993 N N . ILE A 1 124 ? 11.243 -2.856 -9.354 1.00 89.69 124 ILE A N 1
ATOM 994 C CA . ILE A 1 124 ? 12.152 -3.336 -10.386 1.00 89.69 124 ILE A CA 1
ATOM 995 C C . ILE A 1 124 ? 13.513 -2.743 -10.092 1.00 89.69 124 ILE A C 1
ATOM 997 O O . ILE A 1 124 ? 13.675 -1.523 -10.093 1.00 89.69 124 ILE A O 1
ATOM 1001 N N . VAL A 1 125 ? 14.480 -3.616 -9.831 1.00 87.75 125 VAL A N 1
ATOM 1002 C CA . VAL A 1 125 ? 15.869 -3.225 -9.605 1.00 87.75 125 VAL A CA 1
ATOM 1003 C C . VAL A 1 125 ? 16.654 -3.553 -10.858 1.00 87.75 125 VAL A C 1
ATOM 1005 O O . VAL A 1 125 ? 16.635 -4.691 -11.332 1.00 87.75 125 VAL A O 1
ATOM 1008 N N . THR A 1 126 ? 17.369 -2.572 -11.391 1.00 83.25 126 THR A N 1
ATOM 1009 C CA . THR A 1 126 ? 18.295 -2.773 -12.503 1.00 83.25 126 THR A CA 1
ATOM 1010 C C . THR A 1 126 ? 19.721 -2.474 -12.079 1.00 83.25 126 THR A C 1
ATOM 1012 O O . THR A 1 126 ? 19.982 -1.673 -11.182 1.00 83.25 126 THR A O 1
ATOM 1015 N N . GLN A 1 127 ? 20.653 -3.176 -12.710 1.00 80.00 127 GLN A N 1
ATOM 1016 C CA . GLN A 1 127 ? 22.080 -3.088 -12.442 1.00 80.00 127 GLN A CA 1
ATOM 1017 C C . GLN A 1 127 ? 22.796 -2.778 -13.750 1.00 80.00 127 GLN A C 1
ATOM 1019 O O . GLN A 1 127 ? 22.535 -3.430 -14.765 1.00 80.00 127 GLN A O 1
ATOM 1024 N N . ARG A 1 128 ? 23.706 -1.803 -13.730 1.00 73.56 128 ARG A N 1
ATOM 1025 C CA . ARG A 1 128 ? 24.604 -1.553 -14.858 1.00 73.56 128 ARG A CA 1
ATOM 1026 C C . ARG A 1 128 ? 25.552 -2.742 -14.990 1.00 73.56 128 ARG A C 1
ATOM 1028 O O . ARG A 1 128 ? 26.295 -3.007 -14.070 1.00 73.56 128 ARG A O 1
ATOM 1035 N N . ALA A 1 129 ? 25.538 -3.451 -16.104 1.00 65.50 129 ALA A N 1
ATOM 1036 C CA . ALA A 1 129 ? 26.559 -4.410 -16.484 1.00 65.50 129 ALA A CA 1
ATOM 1037 C C . ALA A 1 129 ? 27.890 -3.679 -16.727 1.00 65.50 129 ALA A C 1
ATOM 1039 O O . ALA A 1 129 ? 28.064 -2.997 -17.740 1.00 65.50 129 ALA A O 1
ATOM 1040 N N . GLY A 1 130 ? 28.800 -3.814 -15.767 1.00 61.19 130 GLY A N 1
ATOM 1041 C CA . GLY A 1 130 ? 30.219 -3.506 -15.857 1.00 61.19 130 GLY A CA 1
ATOM 1042 C C . GLY A 1 130 ? 31.060 -4.673 -15.312 1.00 61.19 130 GLY A C 1
ATOM 1043 O O . GLY A 1 130 ? 30.534 -5.759 -15.051 1.00 61.19 130 GLY A O 1
ATOM 1044 N N . PRO A 1 131 ? 32.388 -4.503 -15.193 1.00 54.78 131 PRO A N 1
ATOM 1045 C CA . PRO A 1 131 ? 33.257 -5.520 -14.613 1.00 54.78 131 PRO A CA 1
ATOM 1046 C C . PRO A 1 131 ? 32.929 -5.734 -13.124 1.00 54.78 131 PRO A C 1
ATOM 1048 O O . PRO A 1 131 ? 32.702 -4.755 -12.407 1.00 54.78 131 PRO A O 1
ATOM 1051 N N . PRO A 1 132 ? 32.964 -6.981 -12.621 1.00 49.28 132 PRO A N 1
ATOM 1052 C CA . PRO A 1 132 ? 32.735 -7.258 -11.207 1.00 49.28 132 PRO A CA 1
ATOM 1053 C C . PRO A 1 132 ? 33.802 -6.554 -10.351 1.00 49.28 132 PRO A C 1
ATOM 1055 O O . PRO A 1 132 ? 34.988 -6.842 -10.487 1.00 49.28 132 PRO A O 1
ATOM 1058 N N . GLY A 1 133 ? 33.390 -5.629 -9.475 1.00 53.38 133 GLY A N 1
ATOM 1059 C CA . GLY A 1 133 ? 34.287 -4.979 -8.504 1.00 53.38 133 GLY A CA 1
ATOM 1060 C C . GLY A 1 133 ? 34.049 -3.485 -8.261 1.00 53.38 133 GLY A C 1
ATOM 1061 O O . GLY A 1 133 ? 34.488 -2.966 -7.239 1.00 53.38 133 GLY A O 1
ATOM 1062 N N . GLY A 1 134 ? 33.326 -2.789 -9.142 1.00 51.75 134 GLY A N 1
ATOM 1063 C CA . GLY A 1 134 ? 32.812 -1.447 -8.850 1.00 51.75 134 GLY A CA 1
ATOM 1064 C C . GLY A 1 134 ? 31.464 -1.550 -8.142 1.00 51.75 134 GLY A C 1
ATOM 1065 O O . GLY A 1 134 ? 30.647 -2.378 -8.529 1.00 51.75 134 GLY A O 1
ATOM 1066 N N . GLY A 1 135 ? 31.202 -0.740 -7.115 1.00 55.41 135 GLY A N 1
ATOM 1067 C CA . GLY A 1 135 ? 29.853 -0.595 -6.559 1.00 55.41 135 GLY A CA 1
ATOM 1068 C C . GLY A 1 135 ? 28.912 -0.061 -7.639 1.00 55.41 135 GLY A C 1
ATOM 1069 O O . GLY A 1 135 ? 28.826 1.145 -7.849 1.00 55.41 135 GLY A O 1
ATOM 1070 N N . GLU A 1 136 ? 28.294 -0.959 -8.404 1.00 58.16 136 GLU A N 1
ATOM 1071 C CA . GLU A 1 136 ? 27.543 -0.587 -9.598 1.00 58.16 136 GLU A CA 1
ATOM 1072 C C . GLU A 1 136 ? 26.274 0.188 -9.216 1.00 58.16 136 GLU A C 1
ATOM 1074 O O . GLU A 1 136 ? 25.546 -0.238 -8.311 1.00 58.16 136 GLU A O 1
ATOM 1079 N N . PRO A 1 137 ? 25.967 1.302 -9.908 1.00 63.50 137 PRO A N 1
ATOM 1080 C CA . PRO A 1 137 ? 24.753 2.058 -9.652 1.00 63.50 137 PRO A CA 1
ATOM 1081 C C . PRO A 1 137 ? 23.534 1.171 -9.923 1.00 63.50 137 PRO A C 1
ATOM 1083 O O . PRO A 1 137 ? 23.348 0.654 -11.030 1.00 63.50 137 PRO A O 1
ATOM 1086 N N . ARG A 1 138 ? 22.718 0.983 -8.882 1.00 76.62 138 ARG A N 1
ATOM 1087 C CA . ARG A 1 138 ? 21.423 0.307 -8.961 1.00 76.62 138 ARG A CA 1
ATOM 1088 C C . ARG A 1 138 ? 20.339 1.348 -9.157 1.00 76.62 138 ARG A C 1
ATOM 1090 O O . ARG A 1 138 ? 20.292 2.331 -8.422 1.00 76.62 138 ARG A O 1
ATOM 1097 N N . LEU A 1 139 ? 19.471 1.116 -10.131 1.00 80.25 139 LEU A N 1
ATOM 1098 C CA . LEU A 1 139 ? 18.277 1.927 -10.324 1.00 80.25 139 LEU A CA 1
ATOM 1099 C C . LEU A 1 139 ? 17.074 1.138 -9.830 1.00 80.25 139 LEU A C 1
ATOM 1101 O O . LEU A 1 139 ? 16.913 -0.033 -10.175 1.00 80.25 139 LEU A O 1
ATOM 1105 N N . THR A 1 140 ? 16.232 1.800 -9.048 1.00 86.38 140 THR A N 1
ATOM 1106 C CA . THR A 1 140 ? 14.971 1.244 -8.563 1.00 86.38 140 THR A CA 1
ATOM 1107 C C . THR A 1 140 ? 13.820 1.996 -9.206 1.00 86.38 140 THR A C 1
ATOM 1109 O O . THR A 1 140 ? 13.837 3.224 -9.298 1.00 86.38 140 THR A O 1
ATOM 1112 N N . VAL A 1 141 ? 12.834 1.241 -9.677 1.00 87.50 141 VAL A N 1
ATOM 1113 C CA . VAL A 1 141 ? 11.599 1.763 -10.253 1.00 87.50 141 VAL A CA 1
ATOM 1114 C C . VAL A 1 141 ? 10.414 1.011 -9.665 1.00 87.50 141 VAL A C 1
ATOM 1116 O O . VAL A 1 141 ? 10.414 -0.219 -9.663 1.00 87.50 141 VAL A O 1
ATOM 1119 N N . HIS A 1 142 ? 9.374 1.737 -9.255 1.00 91.06 142 HIS A N 1
ATOM 1120 C CA . HIS A 1 142 ? 8.073 1.150 -8.950 1.00 91.06 142 HIS A CA 1
ATOM 1121 C C . HIS A 1 142 ? 7.062 1.416 -10.064 1.00 91.06 142 HIS A C 1
ATOM 1123 O O . HIS A 1 142 ? 6.957 2.529 -10.581 1.00 91.06 142 HIS A O 1
ATOM 1129 N N . MET A 1 143 ? 6.280 0.400 -10.430 1.00 89.62 143 MET A N 1
ATOM 1130 C CA . MET A 1 143 ? 5.233 0.549 -11.443 1.00 89.62 143 MET A CA 1
ATOM 1131 C C . MET A 1 143 ? 4.055 -0.397 -11.250 1.00 89.62 143 MET A C 1
ATOM 1133 O O . MET A 1 143 ? 4.181 -1.457 -10.641 1.00 89.62 143 MET A O 1
ATOM 1137 N N . MET A 1 144 ? 2.910 -0.017 -11.821 1.00 90.62 144 MET A N 1
ATOM 1138 C CA . MET A 1 144 ? 1.722 -0.863 -11.880 1.00 90.62 144 MET A CA 1
ATOM 1139 C C . MET A 1 144 ? 1.751 -1.810 -13.083 1.00 90.62 144 MET A C 1
ATOM 1141 O O . MET A 1 144 ? 1.972 -1.367 -14.213 1.00 90.62 144 MET A O 1
ATOM 1145 N N . ALA A 1 145 ? 1.439 -3.083 -12.849 1.00 90.06 145 ALA A N 1
ATOM 1146 C CA . ALA A 1 145 ? 1.216 -4.086 -13.889 1.00 90.06 145 ALA A CA 1
ATOM 1147 C C . ALA A 1 145 ? 0.253 -5.180 -13.399 1.00 90.06 145 ALA A C 1
ATOM 1149 O O . ALA A 1 145 ? 0.083 -5.371 -12.195 1.00 90.06 145 ALA A O 1
ATOM 1150 N N . SER A 1 146 ? -0.364 -5.923 -14.313 1.00 87.06 146 SER A N 1
ATOM 1151 C CA . SER A 1 146 ? -1.225 -7.071 -13.994 1.00 87.06 146 SER A CA 1
ATOM 1152 C C . SER A 1 146 ? -0.427 -8.311 -13.574 1.00 87.06 146 SER A C 1
ATOM 1154 O O . SER A 1 146 ? -0.952 -9.192 -12.895 1.00 87.06 146 SER A O 1
ATOM 1156 N N . SER A 1 147 ? 0.852 -8.385 -13.960 1.00 86.81 147 SER A N 1
ATOM 1157 C CA . SER A 1 147 ? 1.733 -9.520 -13.682 1.00 86.81 147 SER A CA 1
ATOM 1158 C C . SER A 1 147 ? 3.208 -9.119 -13.612 1.00 86.81 147 SER A C 1
ATOM 1160 O O . SER A 1 147 ? 3.607 -8.049 -14.074 1.00 86.81 147 SER A O 1
ATOM 1162 N N . LEU A 1 148 ? 4.037 -10.023 -13.079 1.00 89.31 148 LEU A N 1
ATOM 1163 C CA . LEU A 1 148 ? 5.491 -9.857 -13.003 1.00 89.31 148 LEU A CA 1
ATOM 1164 C C . LEU A 1 148 ? 6.116 -9.753 -14.404 1.00 89.31 148 LEU A C 1
ATOM 1166 O O . LEU A 1 148 ? 6.933 -8.870 -14.655 1.00 89.31 148 LEU A O 1
ATOM 1170 N N . SER A 1 149 ? 5.690 -10.611 -15.337 1.00 88.75 149 SER A N 1
ATOM 1171 C CA . SER A 1 149 ? 6.160 -10.591 -16.727 1.00 88.75 149 SER A CA 1
ATOM 1172 C C . SER A 1 149 ? 5.794 -9.291 -17.435 1.00 88.75 149 SER A C 1
ATOM 1174 O O . SER A 1 149 ? 6.621 -8.724 -18.147 1.00 88.75 149 SER A O 1
ATOM 1176 N N . GLU A 1 150 ? 4.581 -8.784 -17.207 1.00 90.25 150 GLU A N 1
ATOM 1177 C CA . GLU A 1 150 ? 4.175 -7.495 -17.757 1.00 90.25 150 GLU A CA 1
ATOM 1178 C C . GLU A 1 150 ? 4.983 -6.342 -17.144 1.00 90.25 150 GLU A C 1
ATOM 1180 O O . GLU A 1 150 ? 5.430 -5.465 -17.881 1.00 90.25 150 GLU A O 1
ATOM 1185 N N . ALA A 1 151 ? 5.233 -6.353 -15.830 1.00 90.56 151 ALA A N 1
ATOM 1186 C CA . ALA A 1 151 ? 6.066 -5.347 -15.169 1.00 90.56 151 ALA A CA 1
ATOM 1187 C C . ALA A 1 151 ? 7.484 -5.310 -15.762 1.00 90.56 151 ALA A C 1
ATOM 1189 O O . ALA A 1 151 ? 7.977 -4.246 -16.140 1.00 90.56 151 ALA A O 1
ATOM 1190 N N . ALA A 1 152 ? 8.113 -6.479 -15.921 1.00 88.50 152 ALA A N 1
ATOM 1191 C CA . ALA A 1 152 ? 9.430 -6.605 -16.542 1.00 88.50 152 ALA A CA 1
ATOM 1192 C C . ALA A 1 152 ? 9.430 -6.079 -17.987 1.00 88.50 152 ALA A C 1
ATOM 1194 O O . ALA A 1 152 ? 10.309 -5.307 -18.376 1.00 88.50 152 ALA A O 1
ATOM 1195 N N . HIS A 1 153 ? 8.416 -6.453 -18.775 1.00 88.69 153 HIS A N 1
ATOM 1196 C CA . HIS A 1 153 ? 8.280 -6.019 -20.162 1.00 88.69 153 HIS A CA 1
ATOM 1197 C C . HIS A 1 153 ? 8.067 -4.503 -20.286 1.00 88.69 153 HIS A C 1
ATOM 1199 O O . HIS A 1 153 ? 8.701 -3.855 -21.125 1.00 88.69 153 HIS A O 1
ATOM 1205 N N . ARG A 1 154 ? 7.212 -3.918 -19.437 1.00 87.00 154 ARG A N 1
ATOM 1206 C CA . ARG A 1 154 ? 6.973 -2.469 -19.383 1.00 87.00 154 ARG A CA 1
ATOM 1207 C C . ARG A 1 154 ? 8.244 -1.721 -18.992 1.00 87.00 154 ARG A C 1
ATOM 1209 O O . ARG A 1 154 ? 8.610 -0.776 -19.684 1.00 87.00 154 ARG A O 1
ATOM 12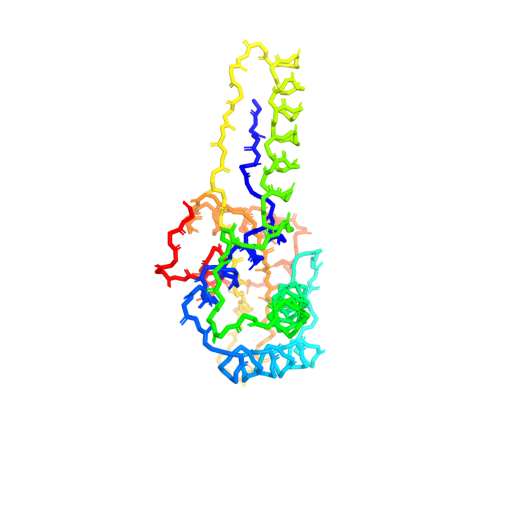16 N N . ALA A 1 155 ? 8.962 -2.168 -17.964 1.00 85.38 155 ALA A N 1
ATOM 1217 C CA . ALA A 1 155 ? 10.228 -1.550 -17.573 1.00 85.38 155 ALA A CA 1
ATOM 1218 C C . ALA A 1 155 ? 11.278 -1.602 -18.680 1.00 85.38 155 ALA A C 1
ATOM 1220 O O . ALA A 1 155 ? 11.904 -0.587 -18.981 1.00 85.38 155 ALA A O 1
ATOM 1221 N N . TRP A 1 156 ? 11.430 -2.747 -19.346 1.00 81.94 156 TRP A N 1
ATOM 1222 C CA . TRP A 1 156 ? 12.324 -2.849 -20.496 1.00 81.94 156 TRP A CA 1
ATOM 1223 C C . TRP A 1 156 ? 11.916 -1.899 -21.628 1.00 81.94 156 TRP A C 1
ATOM 1225 O O . TRP A 1 156 ? 12.754 -1.209 -22.205 1.00 81.94 156 TRP A O 1
ATOM 1235 N N . THR A 1 157 ? 10.618 -1.812 -21.914 1.00 82.06 157 THR A N 1
ATOM 1236 C CA . THR A 1 157 ? 10.079 -0.967 -22.983 1.00 82.06 157 THR A CA 1
ATOM 1237 C C . THR A 1 157 ? 10.279 0.522 -22.718 1.00 82.06 157 THR A C 1
ATOM 1239 O O . THR A 1 157 ? 10.628 1.251 -23.642 1.00 82.06 157 THR A O 1
ATOM 1242 N N . VAL A 1 158 ? 10.053 0.983 -21.488 1.00 77.38 158 VAL A N 1
ATOM 1243 C CA . VAL A 1 158 ? 10.123 2.413 -21.153 1.00 77.38 158 VAL A CA 1
ATOM 1244 C C . VAL A 1 158 ? 11.568 2.866 -20.959 1.00 77.38 158 VAL A C 1
ATOM 1246 O O . VAL A 1 158 ? 11.934 3.958 -21.383 1.00 77.38 158 VAL A O 1
ATOM 1249 N N . TYR A 1 159 ? 12.408 2.031 -20.351 1.00 74.50 159 TYR A N 1
ATOM 1250 C CA . TYR A 1 159 ? 13.725 2.469 -19.895 1.00 74.50 159 TYR A CA 1
ATOM 1251 C C . TYR A 1 159 ? 14.885 1.841 -20.671 1.00 74.50 159 TYR A C 1
ATOM 1253 O O . TYR A 1 159 ? 15.939 2.463 -20.757 1.00 74.50 159 TYR A O 1
ATOM 1261 N N . GLY A 1 160 ? 14.701 0.654 -21.263 1.00 68.75 160 GLY A N 1
ATOM 1262 C CA . GLY A 1 160 ? 15.724 -0.083 -22.022 1.00 68.75 160 GLY A CA 1
ATOM 1263 C C . GLY A 1 160 ? 15.879 0.324 -23.495 1.00 68.75 160 GLY A C 1
ATOM 1264 O O . GLY A 1 160 ? 16.851 -0.072 -24.139 1.00 68.75 160 GLY A O 1
ATOM 1265 N N . ARG A 1 161 ? 14.946 1.109 -24.053 1.00 67.38 161 ARG A N 1
ATOM 1266 C CA . ARG A 1 161 ? 14.966 1.546 -25.465 1.00 67.38 161 ARG A CA 1
ATOM 1267 C C . ARG A 1 161 ? 16.031 2.611 -25.766 1.00 67.38 161 ARG A C 1
ATOM 1269 O O . ARG A 1 161 ? 16.407 3.333 -24.849 1.00 67.38 161 ARG A O 1
ATOM 1276 N N . PRO A 1 162 ? 16.449 2.766 -27.044 1.00 57.41 162 PRO A N 1
ATOM 1277 C CA . PRO A 1 162 ? 17.211 3.914 -27.560 1.00 57.41 162 PRO A CA 1
ATOM 1278 C C . PRO A 1 162 ? 16.792 5.262 -26.951 1.00 57.41 162 PRO A C 1
ATOM 1280 O O . PRO A 1 162 ? 15.645 5.660 -27.118 1.00 57.41 162 PRO A O 1
ATOM 1283 N N . GLY A 1 163 ? 17.690 5.939 -26.224 1.00 61.62 163 GLY A N 1
ATOM 1284 C CA . GLY A 1 163 ? 17.428 7.200 -25.510 1.00 61.62 163 GLY A CA 1
ATOM 1285 C C . GLY A 1 163 ? 16.777 7.072 -24.122 1.00 61.62 163 GLY A C 1
ATOM 1286 O O . GLY A 1 163 ? 16.501 8.086 -23.485 1.00 61.62 163 GLY A O 1
ATOM 1287 N N . GLY A 1 164 ? 16.526 5.853 -23.642 1.00 64.19 164 GLY A N 1
ATOM 1288 C CA . GLY A 1 164 ? 15.949 5.572 -22.327 1.00 64.19 164 GLY A CA 1
ATOM 1289 C C . GLY A 1 164 ? 16.955 5.651 -21.172 1.00 64.19 164 GLY A C 1
ATOM 1290 O O . GLY A 1 164 ? 18.172 5.611 -21.362 1.00 64.19 164 GLY A O 1
ATOM 1291 N N . LEU A 1 165 ? 16.434 5.723 -19.943 1.00 63.91 165 LEU A N 1
ATOM 1292 C CA . LEU A 1 165 ? 17.223 5.863 -18.706 1.00 63.91 165 LEU A CA 1
ATOM 1293 C C . LEU A 1 165 ? 18.277 4.753 -18.504 1.00 63.91 165 LEU A C 1
ATOM 1295 O O . LEU A 1 165 ? 19.274 4.976 -17.822 1.00 63.91 165 LEU A O 1
ATOM 1299 N N . TYR A 1 166 ? 18.097 3.575 -19.112 1.00 61.88 166 TYR A N 1
ATOM 1300 C CA . TYR A 1 166 ? 19.017 2.436 -19.021 1.00 61.88 166 TYR A CA 1
ATOM 1301 C C . TYR A 1 166 ? 20.089 2.401 -20.124 1.00 61.88 166 TYR A C 1
ATOM 1303 O O . TYR A 1 166 ? 20.750 1.382 -20.274 1.00 61.88 166 TYR A O 1
ATOM 1311 N N . GLN A 1 167 ? 20.273 3.459 -20.920 1.00 59.09 167 GLN A N 1
ATOM 1312 C CA . GLN A 1 167 ? 21.157 3.410 -22.094 1.00 59.09 167 GLN A CA 1
ATOM 1313 C C . GLN A 1 167 ? 22.560 3.983 -21.934 1.00 59.09 167 GLN A C 1
ATOM 1315 O O . GLN A 1 167 ? 23.426 3.680 -22.752 1.00 59.09 167 GLN A O 1
ATOM 1320 N N . GLN A 1 168 ? 22.844 4.753 -20.882 1.00 55.00 168 GLN A N 1
ATOM 1321 C CA . GLN A 1 168 ? 24.215 5.235 -20.634 1.00 55.00 168 GLN A CA 1
ATOM 1322 C C . GLN A 1 168 ? 25.173 4.119 -20.148 1.00 55.00 168 GLN A C 1
ATOM 1324 O O . GLN A 1 168 ? 26.286 4.374 -19.691 1.00 55.00 168 GLN A O 1
ATOM 1329 N N . GLY A 1 169 ? 24.764 2.856 -20.263 1.00 58.06 169 GLY A N 1
ATOM 1330 C CA . GLY A 1 169 ? 25.545 1.641 -20.076 1.00 58.06 169 GLY A CA 1
ATOM 1331 C C . GLY A 1 169 ? 24.680 0.433 -20.432 1.00 58.06 169 GLY A C 1
ATOM 1332 O O . GLY A 1 169 ? 23.473 0.566 -20.587 1.00 58.06 169 GLY A O 1
ATOM 1333 N N . SER A 1 170 ? 25.253 -0.757 -20.548 1.00 67.62 170 SER A N 1
ATOM 1334 C CA . SER A 1 170 ? 24.452 -1.983 -20.565 1.00 67.62 170 SER A CA 1
ATOM 1335 C C . SER A 1 170 ? 23.797 -2.129 -19.193 1.00 67.62 170 SER A C 1
ATOM 1337 O O . SER A 1 170 ? 24.523 -2.349 -18.245 1.00 67.62 170 SER A O 1
ATOM 1339 N N . TYR A 1 171 ? 22.484 -1.970 -19.022 1.00 72.31 171 TYR A N 1
ATOM 1340 C CA . TYR A 1 171 ? 21.798 -2.327 -17.768 1.00 72.31 171 TYR A CA 1
ATOM 1341 C C . TYR A 1 171 ? 21.010 -3.622 -17.964 1.00 72.31 171 TYR A C 1
ATOM 1343 O O . TYR A 1 171 ? 20.418 -3.847 -19.019 1.00 72.31 171 TYR A O 1
ATOM 1351 N N . ARG A 1 172 ? 20.974 -4.463 -16.931 1.00 78.94 172 ARG A N 1
ATOM 1352 C CA . ARG A 1 172 ? 20.127 -5.660 -16.866 1.00 78.94 172 ARG A CA 1
ATOM 1353 C C . ARG A 1 172 ? 19.133 -5.535 -15.719 1.00 78.94 172 ARG A C 1
ATOM 1355 O O . ARG A 1 172 ? 19.449 -4.945 -14.685 1.00 78.94 172 ARG A O 1
ATOM 1362 N N . ILE A 1 173 ? 17.948 -6.113 -15.886 1.00 84.75 173 ILE A N 1
ATOM 1363 C CA . ILE A 1 173 ? 17.004 -6.286 -14.779 1.00 84.75 173 ILE A CA 1
ATOM 1364 C C . ILE A 1 173 ? 17.620 -7.298 -13.807 1.00 84.75 173 ILE A C 1
ATOM 1366 O O . ILE A 1 173 ? 17.922 -8.424 -14.196 1.00 84.75 173 ILE A O 1
ATOM 1370 N N . ALA A 1 174 ? 17.852 -6.870 -12.569 1.00 85.75 174 ALA A N 1
ATOM 1371 C CA . ALA A 1 174 ? 18.413 -7.692 -11.503 1.00 85.75 174 ALA A CA 1
ATOM 1372 C C . ALA A 1 174 ? 17.310 -8.378 -10.686 1.00 85.75 174 ALA A C 1
ATOM 1374 O O . ALA A 1 174 ? 17.453 -9.547 -10.339 1.00 85.75 174 ALA A O 1
ATOM 1375 N N . SER A 1 175 ? 16.202 -7.681 -10.412 1.00 89.25 175 SER A N 1
ATOM 1376 C CA . SER A 1 175 ? 15.025 -8.272 -9.769 1.00 89.25 175 SER A CA 1
ATOM 1377 C C . SER A 1 175 ? 13.726 -7.570 -10.165 1.00 89.25 175 SER A C 1
ATOM 1379 O O . SER A 1 175 ? 13.720 -6.402 -10.565 1.00 89.25 175 SER A O 1
ATOM 1381 N N . VAL A 1 176 ? 12.621 -8.311 -10.055 1.00 91.50 176 VAL A N 1
ATOM 1382 C CA . VAL A 1 176 ? 11.245 -7.816 -10.173 1.00 91.50 176 VAL A CA 1
ATOM 1383 C C . VAL A 1 176 ? 10.448 -8.432 -9.034 1.00 91.50 176 VAL A C 1
ATOM 1385 O O . VAL A 1 176 ? 10.279 -9.648 -8.975 1.00 91.50 176 VAL A O 1
ATOM 1388 N N . GLU A 1 177 ? 9.967 -7.598 -8.124 1.00 93.00 177 GLU A N 1
ATOM 1389 C CA . GLU A 1 177 ? 9.318 -8.026 -6.888 1.00 93.00 177 GLU A CA 1
ATOM 1390 C C . GLU A 1 177 ? 7.975 -7.332 -6.743 1.00 93.00 177 GLU A C 1
ATOM 1392 O O . GLU A 1 177 ? 7.863 -6.128 -6.948 1.00 93.00 177 GLU A O 1
ATOM 1397 N N . GLN A 1 178 ? 6.937 -8.074 -6.376 1.00 92.00 178 GLN A N 1
ATOM 1398 C CA . GLN A 1 178 ? 5.662 -7.465 -6.024 1.00 92.00 178 GLN A CA 1
ATOM 1399 C C . GLN A 1 178 ? 5.771 -6.823 -4.641 1.00 92.00 178 GLN A C 1
ATOM 1401 O O . GLN A 1 178 ? 6.094 -7.509 -3.674 1.00 92.00 178 GLN A O 1
ATOM 1406 N N . VAL A 1 179 ? 5.444 -5.537 -4.549 1.00 91.44 179 VAL A N 1
ATOM 1407 C CA . VAL A 1 179 ? 5.419 -4.804 -3.276 1.00 91.44 179 VAL A CA 1
ATOM 1408 C C . VAL A 1 179 ? 4.002 -4.516 -2.795 1.00 91.44 179 VAL A C 1
ATOM 1410 O O . VAL A 1 179 ? 3.771 -4.535 -1.592 1.00 91.44 179 VAL A O 1
ATOM 1413 N N . LEU A 1 180 ? 3.042 -4.300 -3.706 1.00 90.06 180 LEU A N 1
ATOM 1414 C CA . LEU A 1 180 ? 1.636 -4.082 -3.353 1.00 90.06 180 LEU A CA 1
ATOM 1415 C C . LEU A 1 180 ? 0.691 -4.889 -4.264 1.00 90.06 180 LEU A C 1
ATOM 1417 O O . LEU A 1 180 ? 0.859 -4.850 -5.480 1.00 90.06 180 LEU A O 1
ATOM 1421 N N . PRO A 1 181 ? -0.324 -5.586 -3.726 1.00 85.62 181 PRO A N 1
ATOM 1422 C CA . PRO A 1 181 ? -0.448 -5.907 -2.306 1.00 85.62 181 PRO A CA 1
ATOM 1423 C C . PRO A 1 181 ? 0.789 -6.703 -1.867 1.00 85.62 181 PRO A C 1
ATOM 1425 O O . PRO A 1 181 ? 1.490 -7.274 -2.708 1.00 85.62 181 PRO A O 1
A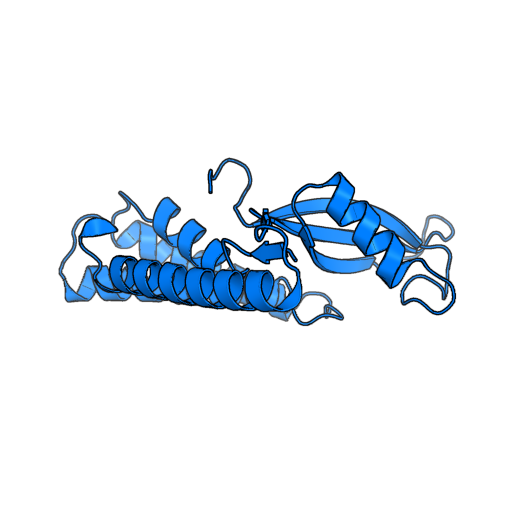TOM 1428 N N . GLU A 1 182 ? 1.089 -6.741 -0.576 1.00 81.50 182 GLU A N 1
ATOM 1429 C CA . GLU A 1 182 ? 2.190 -7.589 -0.124 1.00 81.50 182 GLU A CA 1
ATOM 1430 C C . GLU A 1 182 ? 1.948 -9.057 -0.517 1.00 81.50 182 GLU A C 1
ATOM 1432 O O . GLU A 1 182 ? 0.793 -9.500 -0.565 1.00 81.50 182 GLU A O 1
ATOM 1437 N N . PRO A 1 183 ? 3.005 -9.827 -0.828 1.00 74.00 183 PRO A N 1
ATOM 1438 C CA . PRO A 1 183 ? 2.863 -11.241 -1.149 1.00 74.00 183 PRO A CA 1
ATOM 1439 C C . PRO A 1 183 ? 2.048 -11.988 -0.082 1.00 74.00 183 PRO A C 1
ATOM 1441 O O . PRO A 1 183 ? 2.319 -11.881 1.110 1.00 74.00 183 PRO A O 1
ATOM 1444 N N . GLY A 1 184 ? 1.032 -12.738 -0.515 1.00 67.38 184 GLY A N 1
ATOM 1445 C CA . GLY A 1 184 ? 0.111 -13.457 0.376 1.00 67.38 184 GLY A CA 1
ATOM 1446 C C . GLY A 1 184 ? -1.143 -12.674 0.782 1.00 67.38 184 GLY A C 1
ATOM 1447 O O . GLY A 1 184 ? -2.097 -13.280 1.264 1.00 67.38 184 GLY A O 1
ATOM 1448 N N . VAL A 1 185 ? -1.207 -11.365 0.522 1.00 70.25 185 VAL A N 1
ATOM 1449 C CA . VAL A 1 185 ? -2.436 -10.578 0.678 1.00 70.25 185 VAL A CA 1
ATOM 1450 C C . VAL A 1 185 ? -3.239 -10.656 -0.624 1.00 70.25 185 VAL A C 1
ATOM 1452 O O . VAL A 1 185 ? -2.819 -10.149 -1.665 1.00 70.25 185 VAL A O 1
ATOM 1455 N N . LEU A 1 186 ? -4.402 -11.312 -0.578 1.00 62.34 186 LEU A N 1
ATOM 1456 C CA . LEU A 1 186 ? -5.367 -11.292 -1.684 1.00 62.34 186 LEU A CA 1
ATOM 1457 C C . LEU A 1 186 ? -5.928 -9.875 -1.835 1.00 62.34 186 LEU A C 1
ATOM 1459 O O . LEU A 1 186 ? -6.130 -9.223 -0.812 1.00 62.34 186 LEU A O 1
ATOM 1463 N N . LEU A 1 187 ? -6.151 -9.414 -3.076 1.00 60.41 187 LEU A N 1
ATOM 1464 C CA . LEU A 1 187 ? -6.838 -8.156 -3.412 1.00 60.41 187 LEU A CA 1
ATOM 1465 C C . LEU A 1 187 ? -8.347 -8.371 -3.503 1.00 60.41 187 LEU A C 1
ATOM 1467 O O . LEU A 1 187 ? -8.764 -9.253 -4.284 1.00 60.41 187 LEU A O 1
#

Foldseek 3Di:
DAFELDDLLRLLLVLLLVVQAFDFLVVLVVVLVVLVVQLVVQVVDDDAPDPDGSNVSSVSNNVNSVVQSVVCVVVVPRGDHLVPPPVSVVVNVVSVVVRVVVQVVCCVVPVDGHHYAHWFKKKWWKFFDDDPDDPTDIHIDIDIDSDQVRVQVVCCVQAVDDVHVCPVGPMDTPDIGTVTPNPPDDD

Radius of gyration: 19.3 Å; chains: 1; bounding box: 52×23×51 Å

Sequence (187 aa):
MSVYEYLPAEIARLGVTRKAAGLVLGQVHTLARLSLEREERAREGPAEILNLSELLIAMWERVEWERIAHVMTEQQMPVYVPGQDPRVGRREEQRMQRVALDVAAAEQHGGARAEMLRHRVYRIVTQRAGPPGGGEPRLTVHMMASSLSEAAHRAWTVYGRPGGLYQQGSYRIASVEQVLPEPGVLL

Secondary structure (DSSP, 8-state):
-EEESS-HHHHHHHHHHHHHTT-BHHHHHHHHHHHHHHHHHHHHSPPPSSSS-HHHHHHHHHHHHHHHHHHHHHTT-SB--GGG-HHHHHHHHHHHHHHHHHHHHHHHHHSSPPEEE--EEEEEEEEE---BTB-PPEEEEEEEESSHHHHHHHHHHHHSSTTSTTTTTTEEEEEEEEEESPTT---

pLDDT: mean 85.78, std 12.47, range [49.28, 98.5]